Protein AF-A0A7C4DES0-F1 (afdb_monomer_lite)

Structure (mmCIF, N/CA/C/O backbone):
data_AF-A0A7C4DES0-F1
#
_entry.id   AF-A0A7C4DES0-F1
#
loop_
_atom_site.group_PDB
_atom_site.id
_atom_site.type_symbol
_atom_site.label_atom_id
_atom_site.label_alt_id
_atom_site.label_comp_id
_atom_site.label_asym_id
_atom_site.label_entity_id
_atom_site.label_seq_id
_atom_site.pdbx_PDB_ins_code
_atom_site.Cartn_x
_atom_site.Cartn_y
_atom_site.Cartn_z
_atom_site.occupancy
_atom_site.B_iso_or_equiv
_atom_site.auth_seq_id
_atom_site.auth_comp_id
_atom_site.auth_asym_id
_atom_site.auth_atom_id
_atom_site.pdbx_PDB_model_num
ATOM 1 N N . MET A 1 1 ? -4.189 3.610 -18.048 1.00 57.19 1 MET A N 1
ATOM 2 C CA . MET A 1 1 ? -5.405 3.486 -17.204 1.00 57.19 1 MET A CA 1
ATOM 3 C C . MET A 1 1 ? -5.656 2.069 -16.687 1.00 57.19 1 MET A C 1
ATOM 5 O O . MET A 1 1 ? -5.950 1.944 -15.507 1.00 57.19 1 MET A O 1
ATOM 9 N N . MET A 1 2 ? -5.500 1.004 -17.493 1.00 66.81 2 MET A N 1
ATOM 10 C CA . MET A 1 2 ? -5.704 -0.375 -17.003 1.00 66.81 2 MET A CA 1
ATOM 11 C C . MET A 1 2 ? -4.704 -0.816 -15.916 1.00 66.81 2 MET A C 1
ATOM 13 O O . MET A 1 2 ? -5.115 -1.421 -14.937 1.00 66.81 2 MET A O 1
ATOM 17 N N . MET A 1 3 ? -3.420 -0.446 -16.013 1.00 68.81 3 MET A N 1
ATOM 18 C CA . MET A 1 3 ? -2.399 -0.863 -15.030 1.00 68.81 3 MET A CA 1
ATOM 19 C C . MET A 1 3 ? -2.634 -0.318 -13.613 1.00 68.81 3 MET A C 1
ATOM 21 O O . MET A 1 3 ? -2.395 -1.023 -12.640 1.00 68.81 3 MET A O 1
ATOM 25 N N . ILE A 1 4 ? -3.165 0.903 -13.488 1.00 70.44 4 ILE A N 1
ATOM 26 C CA . ILE A 1 4 ? -3.508 1.491 -12.182 1.00 70.44 4 ILE A CA 1
ATOM 27 C C . ILE A 1 4 ? -4.683 0.731 -11.551 1.00 70.44 4 ILE A C 1
ATOM 29 O O . ILE A 1 4 ? -4.645 0.430 -10.363 1.00 70.44 4 ILE A O 1
ATOM 33 N N . LYS A 1 5 ? -5.688 0.341 -12.352 1.00 70.44 5 LYS A N 1
ATOM 34 C CA . LYS A 1 5 ? -6.806 -0.487 -11.874 1.00 70.44 5 LYS A CA 1
ATOM 35 C C . LYS A 1 5 ? -6.323 -1.840 -11.345 1.00 70.44 5 LYS A C 1
ATOM 37 O O . LYS A 1 5 ? -6.793 -2.274 -10.301 1.00 70.44 5 LYS A O 1
ATOM 42 N N . TYR A 1 6 ? -5.357 -2.473 -12.012 1.00 74.69 6 TYR A N 1
ATOM 43 C CA . TYR A 1 6 ? -4.784 -3.741 -11.547 1.00 74.69 6 TYR A CA 1
ATOM 44 C C . TYR A 1 6 ? -4.000 -3.603 -10.240 1.00 74.69 6 TYR A C 1
ATOM 46 O O . TYR A 1 6 ? -4.136 -4.453 -9.366 1.00 74.69 6 TYR A O 1
ATOM 54 N N . ALA A 1 7 ? -3.229 -2.529 -10.063 1.00 73.06 7 ALA A N 1
ATOM 55 C CA . ALA A 1 7 ? -2.519 -2.300 -8.806 1.00 73.06 7 ALA A CA 1
ATOM 56 C C . ALA A 1 7 ? -3.481 -2.096 -7.626 1.00 73.06 7 ALA A C 1
ATOM 58 O O . ALA A 1 7 ? -3.273 -2.665 -6.557 1.00 73.06 7 ALA A O 1
ATOM 59 N N . ILE A 1 8 ? -4.572 -1.354 -7.843 1.00 73.81 8 ILE A N 1
ATOM 60 C CA . ILE A 1 8 ? -5.617 -1.148 -6.832 1.00 73.81 8 ILE A CA 1
ATOM 61 C C . ILE A 1 8 ? -6.386 -2.451 -6.561 1.00 73.81 8 ILE A C 1
ATOM 63 O O . ILE A 1 8 ? -6.707 -2.728 -5.406 1.00 73.81 8 ILE A O 1
ATOM 67 N N . LEU A 1 9 ? -6.627 -3.286 -7.581 1.00 76.56 9 LEU A N 1
ATOM 68 C CA . LEU A 1 9 ? -7.243 -4.612 -7.421 1.00 76.56 9 LEU A CA 1
ATOM 69 C C . LEU A 1 9 ? -6.400 -5.500 -6.503 1.00 76.56 9 LEU A C 1
ATOM 71 O O . LEU A 1 9 ? -6.903 -6.039 -5.519 1.00 76.56 9 LEU A O 1
ATOM 75 N N . ILE A 1 10 ? -5.112 -5.628 -6.831 1.00 76.88 10 ILE A N 1
ATOM 76 C CA . ILE A 1 10 ? -4.170 -6.477 -6.101 1.00 76.88 10 ILE A CA 1
ATOM 77 C C . ILE A 1 10 ? -4.014 -5.959 -4.671 1.00 76.88 10 ILE A C 1
ATOM 79 O O . ILE A 1 10 ? -4.073 -6.755 -3.739 1.00 76.88 10 ILE A O 1
ATOM 83 N N . GLY A 1 11 ? -3.904 -4.639 -4.483 1.00 74.94 11 GLY A N 1
ATOM 84 C CA . GLY A 1 11 ? -3.843 -4.030 -3.155 1.00 74.94 11 GLY A CA 1
ATOM 85 C C . GLY A 1 11 ? -5.107 -4.257 -2.331 1.00 74.94 11 GLY A C 1
ATOM 86 O O . GLY A 1 11 ? -5.018 -4.673 -1.178 1.00 74.94 11 GLY A O 1
ATOM 87 N N . THR A 1 12 ? -6.289 -4.083 -2.930 1.00 76.88 12 THR A N 1
ATOM 88 C CA . THR A 1 12 ? -7.570 -4.352 -2.254 1.00 76.88 12 THR A CA 1
ATOM 89 C C . THR A 1 12 ? -7.645 -5.811 -1.812 1.00 76.88 12 THR A C 1
ATOM 91 O O . THR A 1 12 ? -7.965 -6.092 -0.658 1.00 76.88 12 THR A O 1
ATOM 94 N N . PHE A 1 13 ? -7.314 -6.741 -2.711 1.00 80.69 13 PHE A N 1
ATOM 95 C CA . PHE A 1 13 ? -7.348 -8.169 -2.421 1.00 80.69 13 PHE A CA 1
ATOM 96 C C . PHE A 1 13 ? -6.358 -8.536 -1.306 1.00 80.69 13 PHE A C 1
ATOM 98 O O . PHE A 1 13 ? -6.743 -9.147 -0.311 1.00 80.69 13 PHE A O 1
ATOM 105 N N . HIS A 1 14 ? -5.111 -8.081 -1.408 1.00 79.19 14 HIS A N 1
ATOM 106 C CA . HIS A 1 14 ? -4.052 -8.389 -0.449 1.00 79.19 14 HIS A CA 1
ATOM 107 C C . HIS A 1 14 ? -4.342 -7.841 0.959 1.00 79.19 14 HIS A C 1
ATOM 109 O O . HIS A 1 14 ? -4.200 -8.554 1.954 1.00 79.19 14 HIS A O 1
ATOM 115 N N . ILE A 1 15 ? -4.812 -6.594 1.055 1.00 78.69 15 ILE A N 1
ATOM 116 C CA . ILE A 1 15 ? -5.184 -5.968 2.331 1.00 78.69 15 ILE A CA 1
ATOM 117 C C . ILE A 1 15 ? -6.421 -6.656 2.920 1.00 78.69 15 ILE A C 1
ATOM 119 O O . ILE A 1 15 ? -6.452 -6.902 4.127 1.00 78.69 15 ILE A O 1
ATOM 123 N N . SER A 1 16 ? -7.407 -7.018 2.091 1.00 80.56 16 SER A N 1
ATOM 124 C CA . SER A 1 16 ? -8.603 -7.722 2.565 1.00 80.56 16 SER A CA 1
ATOM 125 C C . SER A 1 16 ? -8.266 -9.076 3.192 1.00 80.56 16 SER A C 1
ATOM 127 O O . SER A 1 16 ? -8.786 -9.386 4.259 1.00 80.56 16 SER A O 1
ATOM 129 N N . LEU A 1 17 ? -7.321 -9.830 2.616 1.00 81.25 17 LEU A N 1
ATOM 130 C CA . LEU A 1 17 ? -6.857 -11.094 3.193 1.00 81.25 17 LEU A CA 1
ATOM 131 C C . LEU A 1 17 ? -6.233 -10.902 4.581 1.00 81.25 17 LEU A C 1
ATOM 133 O O . LEU A 1 17 ? -6.556 -11.651 5.499 1.00 81.25 17 LEU A O 1
ATOM 137 N N . GLY A 1 18 ? -5.386 -9.883 4.760 1.00 78.62 18 GLY A N 1
ATOM 138 C CA . GLY A 1 18 ? -4.780 -9.592 6.065 1.00 78.62 18 GLY A CA 1
ATOM 139 C C . GLY A 1 18 ? -5.812 -9.218 7.138 1.00 78.62 18 GLY A C 1
ATOM 140 O O . GLY A 1 18 ? -5.706 -9.653 8.283 1.00 78.62 18 GLY A O 1
ATOM 141 N N . LEU A 1 19 ? -6.848 -8.460 6.766 1.00 78.56 19 LEU A N 1
ATOM 142 C CA . LEU A 1 19 ? -7.936 -8.090 7.681 1.00 78.56 19 LEU A CA 1
ATOM 143 C C . LEU A 1 19 ? -8.845 -9.270 8.025 1.00 78.56 19 LEU A C 1
ATOM 145 O O . LEU A 1 19 ? -9.297 -9.370 9.162 1.00 78.56 19 LEU A O 1
ATOM 149 N N . ILE A 1 20 ? -9.092 -10.172 7.072 1.00 81.81 20 ILE A N 1
ATOM 150 C CA . ILE A 1 20 ? -9.854 -11.402 7.318 1.00 81.81 20 ILE A CA 1
ATOM 151 C C . ILE A 1 20 ? -9.129 -12.264 8.354 1.00 81.81 20 ILE A C 1
ATOM 153 O O . ILE A 1 20 ? -9.765 -12.745 9.286 1.00 81.81 20 ILE A O 1
ATOM 157 N N . ILE A 1 21 ? -7.805 -12.415 8.242 1.00 79.25 21 ILE A N 1
ATOM 158 C CA . ILE A 1 21 ? -7.014 -13.174 9.222 1.00 79.25 21 ILE A CA 1
ATOM 159 C C . ILE A 1 21 ? -7.096 -12.520 10.609 1.00 79.25 21 ILE A C 1
ATOM 161 O O . ILE A 1 21 ? -7.318 -13.216 11.596 1.00 79.25 21 ILE A O 1
ATOM 165 N N . ASN A 1 22 ? -6.998 -11.189 10.695 1.00 77.19 22 ASN A N 1
ATOM 166 C CA . ASN A 1 22 ? -7.163 -10.471 11.964 1.00 77.19 22 ASN A CA 1
ATOM 167 C C . ASN A 1 22 ? -8.559 -10.686 12.574 1.00 77.19 22 ASN A C 1
ATOM 169 O O . ASN A 1 22 ? -8.690 -11.013 13.754 1.00 77.19 22 ASN A O 1
ATOM 173 N N . LEU A 1 23 ? -9.609 -10.582 11.754 1.00 78.38 23 LEU A N 1
ATOM 174 C CA . LEU A 1 23 ? -10.982 -10.836 12.182 1.00 78.38 23 LEU A CA 1
ATOM 175 C C . LEU A 1 23 ? -11.143 -12.262 12.731 1.00 78.38 23 LEU A C 1
ATOM 177 O O . LEU A 1 23 ? -11.734 -12.444 13.794 1.00 78.38 23 LEU A O 1
ATOM 181 N N . VAL A 1 24 ? -10.592 -13.262 12.035 1.00 80.69 24 VAL A N 1
ATOM 182 C CA . VAL A 1 24 ? -10.620 -14.666 12.473 1.00 80.69 24 VAL A CA 1
ATOM 183 C C . VAL A 1 24 ? -9.874 -14.844 13.797 1.00 80.69 24 VAL A C 1
ATOM 185 O O . VAL A 1 24 ? -10.413 -15.486 14.696 1.00 80.69 24 VAL A O 1
ATOM 188 N N . ASN A 1 25 ? -8.696 -14.234 13.963 1.00 77.50 25 ASN A N 1
ATOM 189 C CA . ASN A 1 25 ? -7.931 -14.303 15.213 1.00 77.50 25 ASN A CA 1
ATOM 190 C C . ASN A 1 25 ? -8.715 -13.713 16.399 1.00 77.50 25 ASN A C 1
ATOM 192 O O . ASN A 1 25 ? -8.828 -14.354 17.444 1.00 77.50 25 ASN A O 1
ATOM 196 N N . LYS A 1 26 ? -9.326 -12.531 16.234 1.00 74.62 26 LYS A N 1
ATOM 197 C CA . LYS A 1 26 ? -10.132 -11.895 17.293 1.00 74.62 26 LYS A CA 1
ATOM 198 C C . LYS A 1 26 ? -11.418 -12.666 17.615 1.00 74.62 26 LYS A C 1
ATOM 200 O O . LYS A 1 26 ? -11.812 -12.746 18.779 1.00 74.62 26 LYS A O 1
ATOM 205 N N . LEU A 1 27 ? -12.049 -13.283 16.614 1.00 77.50 27 LEU A N 1
ATOM 206 C CA . LEU A 1 27 ? -13.191 -14.184 16.820 1.00 77.50 27 LEU A CA 1
ATOM 207 C C . LEU A 1 27 ? -12.791 -15.448 17.592 1.00 77.50 27 LEU A C 1
ATOM 209 O O . LEU A 1 27 ? -13.530 -15.881 18.478 1.00 77.50 27 LEU A O 1
ATOM 213 N N . LEU A 1 28 ? -11.623 -16.020 17.290 1.00 75.75 28 LEU A N 1
ATOM 214 C CA . LEU A 1 28 ? -11.122 -17.223 17.957 1.00 75.75 28 LEU A CA 1
ATOM 215 C C . LEU A 1 28 ? -10.808 -16.962 19.440 1.00 75.75 28 LEU A C 1
ATOM 217 O O . LEU A 1 28 ? -11.145 -17.786 20.290 1.00 75.75 28 LEU A O 1
ATOM 221 N N . ASN A 1 29 ? -10.273 -15.780 19.756 1.00 76.25 29 ASN A N 1
ATOM 222 C CA . ASN A 1 29 ? -9.985 -15.338 21.126 1.00 76.25 29 ASN A CA 1
ATOM 223 C C . ASN A 1 29 ? -11.238 -14.894 21.918 1.00 76.25 29 ASN A C 1
ATOM 225 O O . ASN A 1 29 ? -11.130 -14.513 23.080 1.00 76.25 29 ASN A O 1
ATOM 229 N N . ARG A 1 30 ? -12.443 -15.000 21.329 1.00 71.44 30 ARG A N 1
ATOM 230 C CA . ARG A 1 30 ? -13.755 -14.652 21.924 1.00 71.44 30 ARG A CA 1
ATOM 231 C C . ARG A 1 30 ? -13.932 -13.176 22.325 1.00 71.44 30 ARG A C 1
ATOM 233 O O . ARG A 1 30 ? -14.852 -12.847 23.078 1.00 71.44 30 ARG A O 1
ATOM 240 N N . GLU A 1 31 ? -13.145 -12.267 21.759 1.00 70.62 31 GLU A N 1
ATOM 241 C CA . GLU A 1 31 ? -13.243 -10.818 21.987 1.00 70.62 31 GLU A CA 1
ATOM 242 C C . GLU A 1 31 ? -14.214 -10.157 20.993 1.00 70.62 31 GLU A C 1
ATOM 244 O O . GLU A 1 31 ? -13.842 -9.376 20.116 1.00 70.62 31 GLU A O 1
ATOM 249 N N . TYR A 1 32 ? -15.509 -10.458 21.126 1.00 63.19 32 TYR A N 1
ATOM 250 C CA . TYR A 1 32 ? -16.546 -9.986 20.190 1.00 63.19 32 TYR A CA 1
ATOM 251 C C . TYR A 1 32 ? -16.661 -8.460 20.089 1.00 63.19 32 TYR A C 1
ATOM 253 O O . TYR A 1 32 ? -17.066 -7.934 19.054 1.00 63.19 32 TYR A O 1
ATOM 261 N N . LYS A 1 33 ? -16.306 -7.747 21.162 1.00 60.12 33 LYS A N 1
ATOM 262 C CA . LYS A 1 3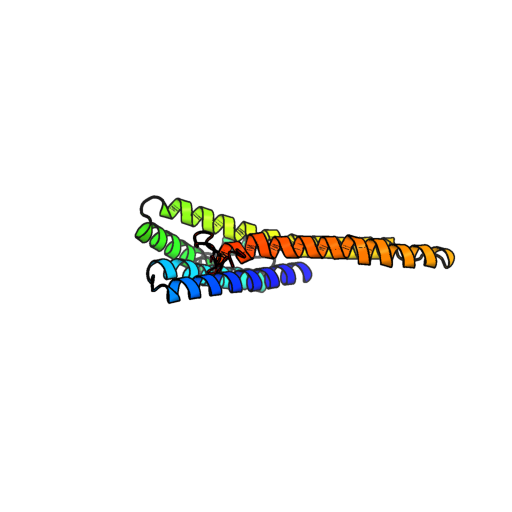3 ? -16.326 -6.283 21.204 1.00 60.12 33 LYS A CA 1
ATOM 263 C C . LYS A 1 33 ? -15.237 -5.670 20.321 1.00 60.12 33 LYS A C 1
ATOM 265 O O . LYS A 1 33 ? -15.508 -4.706 19.617 1.00 60.12 33 LYS A O 1
ATOM 270 N N . GLU A 1 34 ? -14.054 -6.274 20.283 1.00 65.62 34 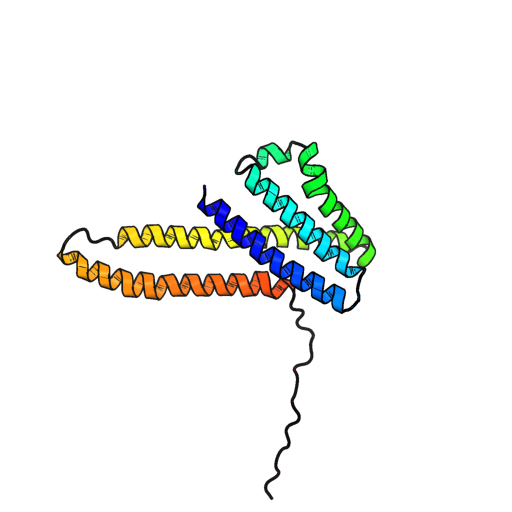GLU A N 1
ATOM 271 C CA . GLU A 1 34 ? -12.941 -5.806 19.453 1.00 65.62 34 GLU A CA 1
ATOM 272 C C . GLU A 1 34 ? -12.997 -6.330 18.015 1.00 65.62 34 GLU A C 1
ATOM 274 O O . GLU A 1 34 ? -12.437 -5.710 17.113 1.00 65.62 34 GLU A O 1
ATOM 279 N N . ALA A 1 35 ? -13.717 -7.430 17.768 1.00 63.38 35 ALA A N 1
ATOM 280 C CA . ALA A 1 35 ? -13.954 -7.965 16.425 1.00 63.38 35 ALA A CA 1
ATOM 281 C C . ALA A 1 35 ? -14.815 -7.038 15.539 1.00 63.38 35 ALA A C 1
ATOM 283 O O . ALA A 1 35 ? -14.809 -7.174 14.313 1.00 63.38 35 ALA A O 1
ATOM 284 N N . LEU A 1 36 ? -15.526 -6.070 16.131 1.00 66.94 36 LEU A N 1
ATOM 285 C CA . LEU A 1 36 ? -16.357 -5.119 15.388 1.00 66.94 36 LEU A CA 1
ATOM 286 C C . LEU A 1 36 ? -15.517 -4.160 14.522 1.00 66.94 36 LEU A C 1
ATOM 288 O O . LEU A 1 36 ? -15.911 -3.830 13.405 1.00 66.94 36 LEU A O 1
ATOM 292 N N . SER A 1 37 ? -14.343 -3.753 15.011 1.00 65.56 37 SER A N 1
ATOM 293 C CA . SER A 1 37 ? -13.445 -2.819 14.318 1.00 65.56 37 SER A CA 1
ATOM 294 C C . SER A 1 37 ? -12.900 -3.372 12.982 1.00 65.56 37 SER A C 1
ATOM 296 O O . SER A 1 37 ? -13.116 -2.734 11.946 1.00 65.56 37 SER A O 1
ATOM 298 N N . PRO A 1 38 ? -12.296 -4.582 12.915 1.00 65.94 38 PRO A N 1
ATOM 299 C CA . PRO A 1 38 ? -11.827 -5.150 11.648 1.00 65.94 38 PRO A CA 1
ATOM 300 C C . PRO A 1 38 ? -12.965 -5.469 10.665 1.00 65.94 38 PRO A C 1
ATOM 302 O O . PRO A 1 38 ? -12.760 -5.369 9.454 1.00 65.94 38 PRO A O 1
ATOM 305 N N . LEU A 1 39 ? -14.172 -5.790 11.147 1.00 73.00 39 LEU A N 1
ATOM 306 C CA . LEU A 1 39 ? -15.341 -6.022 10.290 1.00 73.00 39 LEU A CA 1
ATOM 307 C C . LEU A 1 39 ? -15.775 -4.744 9.553 1.00 73.00 39 LEU A C 1
ATOM 309 O O . LEU A 1 39 ? -15.998 -4.768 8.340 1.00 73.00 39 LEU A O 1
ATOM 313 N N . LEU A 1 40 ? -15.851 -3.618 10.269 1.00 71.62 40 LEU A N 1
ATOM 314 C CA . LEU A 1 40 ? -16.162 -2.312 9.679 1.00 71.62 40 LEU A CA 1
ATOM 315 C C . LEU A 1 40 ? -15.080 -1.863 8.693 1.00 71.62 40 LEU A C 1
ATOM 317 O O . LEU A 1 40 ? -15.386 -1.255 7.669 1.00 71.62 40 LEU A O 1
ATOM 321 N N . TRP A 1 41 ? -13.826 -2.230 8.953 1.00 71.12 41 TRP A N 1
ATOM 322 C CA . TRP A 1 41 ? -12.709 -1.947 8.058 1.00 71.12 41 TRP A CA 1
ATOM 323 C C . TRP A 1 41 ? -12.806 -2.717 6.737 1.00 71.12 41 TRP A C 1
ATOM 325 O O . TRP A 1 41 ? -12.580 -2.142 5.674 1.00 71.12 41 TRP A O 1
ATOM 335 N N . ILE A 1 42 ? -13.190 -3.998 6.780 1.00 75.38 42 ILE A N 1
ATOM 336 C CA . ILE A 1 42 ? -13.461 -4.796 5.572 1.00 75.38 42 ILE A CA 1
ATOM 337 C C . ILE A 1 42 ? -14.599 -4.161 4.768 1.00 75.38 42 ILE A C 1
ATOM 339 O O . ILE A 1 42 ? -14.477 -4.011 3.550 1.00 75.38 42 ILE A O 1
ATOM 343 N N . TRP A 1 43 ? -15.667 -3.721 5.444 1.00 76.31 43 TRP A N 1
ATOM 344 C CA . TRP A 1 43 ? -16.777 -3.023 4.794 1.00 76.31 43 TRP A CA 1
ATOM 345 C C . TRP A 1 43 ? -16.310 -1.720 4.128 1.00 76.31 43 TRP A C 1
ATOM 347 O O . TRP A 1 43 ? -16.571 -1.523 2.940 1.00 76.31 43 TRP A O 1
ATOM 357 N N . LEU A 1 44 ? -15.550 -0.875 4.833 1.00 76.00 44 LEU A N 1
ATOM 358 C CA . LEU A 1 44 ? -15.000 0.370 4.287 1.00 76.00 44 LEU A CA 1
ATOM 359 C C . LEU A 1 44 ? -14.092 0.116 3.074 1.00 76.00 44 LEU A C 1
ATOM 361 O O . LEU A 1 44 ? -14.170 0.841 2.082 1.00 76.00 44 LEU A O 1
ATOM 365 N N . TYR A 1 45 ? -13.270 -0.935 3.111 1.00 75.44 45 TYR A N 1
ATOM 366 C CA . TYR A 1 45 ? -12.343 -1.248 2.021 1.00 75.44 45 TYR A CA 1
ATOM 367 C C . TYR A 1 45 ? -13.029 -1.792 0.771 1.00 75.44 45 TYR A C 1
ATOM 369 O O . TYR A 1 45 ? -12.709 -1.371 -0.341 1.00 75.44 45 TYR A O 1
ATOM 377 N N . TRP A 1 46 ? -13.978 -2.715 0.928 1.00 76.88 46 TRP A N 1
ATOM 378 C CA . TRP A 1 46 ? -14.746 -3.248 -0.201 1.00 76.88 46 TRP A CA 1
ATOM 379 C C . TRP A 1 46 ? -15.620 -2.172 -0.838 1.00 76.88 46 TRP A C 1
ATOM 381 O O . TRP A 1 46 ? -15.669 -2.054 -2.063 1.00 76.88 46 TRP A O 1
ATOM 391 N N . SER A 1 47 ? -16.230 -1.340 -0.000 1.00 72.19 47 SER A N 1
ATOM 392 C CA . SER A 1 47 ? -16.989 -0.166 -0.407 1.00 72.19 47 SER A CA 1
ATOM 393 C C . SER A 1 47 ? -16.132 0.840 -1.193 1.00 72.19 47 SER A C 1
ATOM 395 O O . SER A 1 47 ? -16.458 1.193 -2.329 1.00 72.19 47 SER A O 1
ATOM 397 N N . GLY A 1 48 ? -14.986 1.248 -0.637 1.00 70.69 48 GLY A N 1
ATOM 398 C CA . GLY A 1 48 ? -14.071 2.189 -1.282 1.00 70.69 48 GLY A CA 1
ATOM 399 C C . GLY A 1 48 ? -13.501 1.654 -2.596 1.00 70.69 48 GLY A C 1
ATOM 400 O O . GLY A 1 48 ? -13.443 2.378 -3.591 1.00 70.69 48 GLY A O 1
ATOM 401 N N . SER A 1 49 ? -13.145 0.368 -2.641 1.00 69.06 49 SER A N 1
ATOM 402 C CA . SER A 1 49 ? -12.636 -0.270 -3.858 1.00 69.06 49 SER A CA 1
ATOM 403 C C . SER A 1 49 ? -13.693 -0.317 -4.968 1.00 69.06 49 SER A C 1
ATOM 405 O O . SER A 1 49 ? -13.414 0.077 -6.104 1.00 69.06 49 SER A O 1
ATOM 407 N N . TYR A 1 50 ? -14.936 -0.688 -4.642 1.00 72.69 50 TYR A N 1
ATOM 408 C CA . TYR A 1 50 ? -16.055 -0.704 -5.592 1.00 72.69 50 TYR A CA 1
ATOM 409 C C . TYR A 1 50 ? -16.295 0.666 -6.256 1.00 72.69 50 TYR A C 1
ATOM 411 O O . TYR A 1 50 ? -16.498 0.752 -7.475 1.00 72.69 50 TYR A O 1
ATOM 419 N N . LEU A 1 51 ? -16.193 1.754 -5.484 1.00 69.19 51 LEU A N 1
ATOM 420 C CA . LEU A 1 51 ? -16.331 3.122 -5.998 1.00 69.19 51 LEU A CA 1
ATOM 421 C C . LEU A 1 51 ? -15.213 3.487 -6.984 1.00 69.19 51 LEU A C 1
ATOM 423 O O . LEU A 1 51 ? -15.474 4.083 -8.034 1.00 69.19 51 LEU A O 1
ATOM 427 N N . VAL A 1 52 ? -13.974 3.093 -6.686 1.00 68.38 52 VAL A N 1
ATOM 428 C CA . VAL A 1 52 ? -12.816 3.359 -7.552 1.00 68.38 52 VAL A CA 1
ATOM 429 C C . VAL A 1 52 ? -12.900 2.569 -8.866 1.00 68.38 52 VAL A C 1
ATOM 431 O O . VAL A 1 52 ? -12.589 3.116 -9.930 1.00 68.38 52 VAL A O 1
ATOM 434 N N . PHE A 1 53 ? -13.373 1.317 -8.838 1.00 65.62 53 PHE A N 1
ATOM 435 C CA . PHE A 1 53 ? -13.541 0.502 -10.051 1.00 65.62 53 PHE A CA 1
ATOM 436 C C . PHE A 1 53 ? -14.615 1.038 -10.996 1.00 65.62 53 PHE A C 1
ATOM 438 O O . PHE A 1 53 ? -14.399 1.051 -12.215 1.00 65.62 53 PHE A O 1
ATOM 445 N N . THR A 1 54 ? -15.728 1.508 -10.433 1.00 66.12 54 THR A N 1
ATOM 446 C CA . THR A 1 54 ? -16.890 1.981 -11.194 1.00 66.12 54 THR A CA 1
ATOM 447 C C . THR A 1 54 ? -16.653 3.373 -11.787 1.00 66.12 54 THR A C 1
ATOM 449 O O . THR A 1 54 ? -16.986 3.607 -12.947 1.00 66.12 54 THR A O 1
ATOM 452 N N . TYR A 1 55 ? -16.009 4.285 -11.044 1.00 63.66 55 TYR A N 1
ATOM 453 C CA . TYR A 1 55 ? -15.939 5.707 -11.421 1.00 63.66 55 TYR A CA 1
ATOM 454 C C . TYR A 1 55 ? -14.545 6.226 -11.828 1.00 63.66 55 TYR A C 1
ATOM 456 O O . TYR A 1 55 ? -14.439 7.326 -12.379 1.00 63.66 55 TYR A O 1
ATOM 464 N N . GLY A 1 56 ? -13.461 5.461 -11.650 1.00 65.94 56 GLY A N 1
ATOM 465 C CA . GLY A 1 56 ? -12.141 5.787 -12.216 1.00 65.94 56 GLY A CA 1
ATOM 466 C C . GLY A 1 56 ? -11.550 7.119 -11.725 1.00 65.94 56 GLY A C 1
ATOM 467 O O . GLY A 1 56 ? -11.240 7.245 -10.555 1.00 65.94 56 GLY A O 1
ATOM 468 N N . TRP A 1 57 ? -11.349 8.109 -12.608 1.00 55.00 57 TRP A N 1
ATOM 469 C CA . TRP A 1 57 ? -10.865 9.464 -12.246 1.00 55.00 57 TRP A CA 1
ATOM 470 C C . TRP A 1 57 ? -12.013 10.418 -11.843 1.00 55.00 57 TRP A C 1
ATOM 472 O O . TRP A 1 57 ? -11.786 11.530 -11.371 1.00 55.00 57 TRP A O 1
ATOM 482 N N . GLY A 1 58 ? -13.267 9.980 -12.006 1.00 60.47 58 GLY A N 1
ATOM 483 C CA . GLY A 1 58 ? -14.475 10.721 -11.632 1.00 60.47 58 GLY A CA 1
ATOM 484 C C . GLY A 1 58 ? -14.780 10.722 -10.132 1.00 60.47 58 GLY A C 1
ATOM 485 O O . GLY A 1 58 ? -15.721 11.394 -9.716 1.00 60.47 58 GLY A O 1
ATOM 486 N N . VAL A 1 59 ? -13.984 10.027 -9.308 1.00 59.16 59 VAL A N 1
ATOM 487 C CA . VAL A 1 59 ? -14.178 9.953 -7.845 1.00 59.16 59 VAL A CA 1
ATOM 488 C C . VAL A 1 59 ? -14.158 11.337 -7.194 1.00 59.16 59 VAL A C 1
ATOM 490 O O . VAL A 1 59 ? -14.939 11.591 -6.286 1.00 59.16 59 VAL A O 1
ATOM 493 N N . PHE A 1 60 ? -13.351 12.270 -7.714 1.00 57.47 60 PHE A N 1
ATOM 494 C CA . PHE A 1 60 ? -13.313 13.652 -7.223 1.00 57.47 60 PHE A CA 1
ATOM 495 C C . PHE A 1 60 ? -14.623 14.415 -7.457 1.00 57.47 60 PHE A C 1
ATOM 497 O O . PHE A 1 60 ? -15.027 15.200 -6.606 1.00 57.47 60 PHE A O 1
ATOM 504 N N . LYS A 1 61 ? -15.326 14.163 -8.571 1.00 58.97 61 LYS A N 1
ATOM 505 C CA . LYS A 1 61 ? -16.675 14.717 -8.788 1.00 58.97 61 LYS A CA 1
ATOM 506 C C . LYS A 1 61 ? -17.719 14.023 -7.912 1.00 58.97 61 LYS A C 1
ATOM 508 O O . LYS A 1 61 ? -18.715 14.636 -7.554 1.00 58.97 61 LYS A O 1
ATOM 513 N N . MET A 1 62 ? -17.486 12.762 -7.553 1.00 54.53 62 MET A N 1
ATOM 514 C CA . MET A 1 62 ? -18.382 11.979 -6.705 1.00 54.53 62 MET A CA 1
ATOM 515 C C . MET A 1 62 ? -18.238 12.284 -5.211 1.00 54.53 62 MET A C 1
ATOM 517 O O . MET A 1 62 ? -19.211 12.107 -4.488 1.00 54.53 62 MET A O 1
ATOM 521 N N . ILE A 1 63 ? -17.101 12.835 -4.762 1.00 58.09 63 ILE A N 1
ATOM 522 C CA . ILE A 1 63 ? -16.966 13.376 -3.397 1.00 58.09 63 ILE A CA 1
ATOM 523 C C . ILE A 1 63 ? -18.064 14.409 -3.082 1.00 58.09 63 ILE A C 1
ATOM 525 O O . ILE A 1 63 ? -18.472 14.560 -1.934 1.00 58.09 63 ILE A O 1
ATOM 529 N N . LEU A 1 64 ? -18.582 15.082 -4.113 1.00 57.62 64 LEU A N 1
ATOM 530 C CA . LEU A 1 64 ? -19.644 16.078 -3.999 1.00 57.62 64 LEU A CA 1
ATOM 531 C C . LEU A 1 64 ? -21.070 15.490 -4.087 1.00 57.62 64 LEU A C 1
ATOM 533 O O . LEU A 1 64 ? -22.026 16.214 -3.823 1.00 57.62 64 LEU A O 1
ATOM 537 N N . ASN A 1 65 ? -21.240 14.200 -4.416 1.00 65.19 65 ASN A N 1
ATOM 538 C CA . ASN A 1 65 ? -22.543 13.518 -4.434 1.00 65.19 65 ASN A CA 1
ATOM 539 C C . ASN A 1 65 ? -22.784 12.780 -3.107 1.00 65.19 65 ASN A C 1
ATOM 541 O O . ASN A 1 65 ? -22.343 11.645 -2.913 1.00 65.19 65 ASN A O 1
ATOM 545 N N . LEU A 1 66 ? -23.520 13.432 -2.202 1.00 61.41 66 LEU A N 1
ATOM 546 C CA . LEU A 1 66 ? -23.766 12.958 -0.834 1.00 61.41 66 LEU A CA 1
ATOM 547 C C . LEU A 1 66 ? -24.482 11.597 -0.767 1.00 61.41 66 LEU A C 1
ATOM 549 O O . LEU A 1 66 ? -24.205 10.800 0.121 1.00 61.41 66 LEU A O 1
ATOM 553 N N . GLU A 1 67 ? -25.348 11.289 -1.727 1.00 66.12 67 GLU A N 1
ATOM 554 C CA . GLU A 1 67 ? -26.200 10.093 -1.695 1.00 66.12 67 GLU A CA 1
ATOM 555 C C . GLU A 1 67 ? -25.415 8.777 -1.847 1.00 66.12 67 GLU A C 1
ATOM 557 O O . GLU A 1 67 ? -25.738 7.772 -1.219 1.00 66.12 67 GLU A O 1
ATOM 562 N N . ILE A 1 68 ? -24.327 8.798 -2.624 1.00 62.88 68 ILE A N 1
ATOM 563 C CA . ILE A 1 68 ? -23.452 7.635 -2.831 1.00 62.88 68 ILE A CA 1
ATOM 564 C C . ILE A 1 68 ? -22.369 7.588 -1.748 1.00 62.88 68 ILE A C 1
ATOM 566 O O . ILE A 1 68 ? -21.968 6.514 -1.310 1.00 62.88 68 ILE A O 1
ATOM 570 N N . ILE A 1 69 ? -21.894 8.741 -1.276 1.00 66.31 69 ILE A N 1
ATOM 571 C CA . ILE A 1 69 ? -20.773 8.795 -0.333 1.00 66.31 69 ILE A CA 1
ATOM 572 C C . ILE A 1 69 ? -21.179 8.431 1.099 1.00 66.31 69 ILE A C 1
ATOM 574 O O . ILE A 1 69 ? -20.371 7.876 1.848 1.00 66.31 69 ILE A O 1
ATOM 578 N N . ILE A 1 70 ? -22.423 8.732 1.485 1.00 64.50 70 ILE A N 1
ATOM 579 C CA . ILE A 1 70 ? -22.901 8.539 2.854 1.00 64.50 70 ILE A CA 1
ATOM 580 C C . ILE A 1 70 ? -22.920 7.056 3.245 1.00 64.50 70 ILE A C 1
ATOM 582 O O . ILE A 1 70 ? -22.232 6.709 4.205 1.00 64.50 70 ILE A O 1
ATOM 586 N N . PRO A 1 71 ? -23.615 6.155 2.529 1.00 67.00 71 PRO A N 1
ATOM 587 C CA . PRO A 1 71 ? -23.682 4.753 2.938 1.00 67.00 71 PRO A CA 1
ATOM 588 C C . PRO A 1 71 ? -22.366 4.001 2.710 1.00 67.00 71 PRO A C 1
ATOM 590 O O . PRO A 1 71 ? -22.067 3.058 3.438 1.00 67.00 71 PRO A O 1
ATOM 593 N N . PHE A 1 72 ? -21.565 4.421 1.728 1.00 64.81 72 PHE A N 1
ATOM 594 C CA . PHE A 1 72 ? -20.342 3.713 1.358 1.00 64.81 72 PHE A CA 1
ATOM 595 C C . PHE A 1 72 ? -19.116 4.162 2.174 1.00 64.81 72 PHE A C 1
ATOM 597 O O . PHE A 1 72 ? -18.281 3.326 2.516 1.00 64.81 72 PHE A O 1
ATOM 604 N N . VAL A 1 73 ? -18.983 5.444 2.523 1.00 68.50 73 VAL A N 1
ATOM 605 C CA . VAL A 1 73 ? -17.772 5.964 3.189 1.00 68.50 73 VAL A CA 1
ATOM 606 C C . VAL A 1 73 ? -18.077 6.524 4.574 1.00 68.50 73 VAL A C 1
ATOM 608 O O . VAL A 1 73 ? -17.449 6.107 5.543 1.00 68.50 73 VAL A O 1
ATOM 611 N N . PHE A 1 74 ? -19.050 7.428 4.708 1.00 70.62 74 PHE A N 1
ATOM 612 C CA . PHE A 1 74 ? -19.318 8.079 6.000 1.00 70.62 74 PHE A CA 1
ATOM 613 C C . PHE A 1 74 ? -19.978 7.154 7.027 1.00 70.62 74 PHE A C 1
ATOM 615 O O . PHE A 1 74 ? -19.692 7.280 8.213 1.00 70.62 74 PHE A O 1
ATOM 622 N N . LEU A 1 75 ? -20.829 6.220 6.599 1.00 72.69 75 LEU A N 1
ATOM 623 C CA . LEU A 1 75 ? -21.500 5.269 7.485 1.00 72.69 75 LEU A CA 1
ATOM 624 C C . LEU A 1 75 ? -20.510 4.305 8.166 1.00 72.69 75 LEU A C 1
ATOM 626 O O . LEU A 1 75 ? -20.518 4.250 9.396 1.00 72.69 75 LEU A O 1
ATOM 630 N N . PRO A 1 76 ? -19.625 3.590 7.441 1.00 71.38 76 PRO A N 1
ATOM 631 C CA . PRO A 1 76 ? -18.634 2.741 8.095 1.00 71.38 76 PRO A CA 1
ATOM 632 C C . PRO A 1 76 ? -17.632 3.556 8.921 1.00 71.38 76 PRO A C 1
ATOM 634 O O . PRO A 1 76 ? -17.285 3.144 10.022 1.00 71.38 76 PRO A O 1
ATOM 637 N N . LEU A 1 77 ? -17.231 4.747 8.466 1.00 70.81 77 LEU A N 1
ATOM 638 C CA . LEU A 1 77 ? -16.285 5.599 9.198 1.00 70.81 77 LEU A CA 1
ATOM 639 C C . LEU A 1 77 ? -16.900 6.176 10.489 1.00 70.81 77 LEU A C 1
ATOM 641 O O . LEU A 1 77 ? -16.247 6.221 11.530 1.00 70.81 77 LEU A O 1
ATOM 645 N N . GLY A 1 78 ? -18.186 6.535 10.456 1.00 71.12 78 GLY A N 1
ATOM 646 C CA . GLY A 1 78 ? -18.957 6.935 11.633 1.00 71.12 78 GLY A CA 1
ATOM 647 C C . GLY A 1 78 ? -19.184 5.777 12.604 1.00 71.12 78 GLY A C 1
ATOM 648 O O . GLY A 1 78 ? -18.994 5.942 13.807 1.00 71.12 78 GLY A O 1
ATOM 649 N N . ALA A 1 79 ? -19.509 4.585 12.094 1.00 70.81 79 ALA A N 1
ATOM 650 C CA . ALA A 1 79 ? -19.629 3.379 12.911 1.00 70.81 79 ALA A CA 1
ATOM 651 C C . ALA A 1 79 ? -18.302 3.023 13.603 1.00 70.81 79 ALA A C 1
ATOM 653 O O . ALA A 1 79 ? -18.320 2.630 14.766 1.00 70.81 79 ALA A O 1
ATOM 654 N N . MET A 1 80 ? -17.163 3.230 12.930 1.00 68.44 80 MET A N 1
ATOM 655 C CA . MET A 1 80 ? -15.827 3.034 13.505 1.00 68.44 80 MET A CA 1
ATOM 656 C C . MET A 1 80 ? -15.492 4.059 14.587 1.00 68.44 80 MET A C 1
ATOM 658 O O . MET A 1 80 ? -14.956 3.703 15.634 1.00 68.44 80 MET A O 1
ATOM 662 N N . ALA A 1 81 ? -15.821 5.333 14.362 1.00 66.06 81 ALA A N 1
ATOM 663 C CA . ALA A 1 81 ? -15.643 6.361 15.382 1.00 66.06 81 ALA A CA 1
ATOM 664 C C . ALA A 1 81 ? -16.466 6.025 16.636 1.00 66.06 81 ALA A C 1
ATOM 666 O O . ALA A 1 81 ? -15.938 6.064 17.742 1.00 66.06 81 ALA A O 1
ATOM 667 N N . VAL A 1 82 ? -17.723 5.603 16.470 1.00 67.19 82 VAL A N 1
ATOM 668 C CA . VAL A 1 82 ? -18.577 5.190 17.593 1.00 67.19 82 VAL A CA 1
ATOM 669 C C . VAL A 1 82 ? -18.038 3.927 18.268 1.00 67.19 82 VAL A C 1
ATOM 671 O O . VAL A 1 82 ? -17.963 3.896 19.494 1.00 67.19 82 VAL A O 1
ATOM 674 N N . SER A 1 83 ? -17.610 2.908 17.515 1.00 60.91 83 SER A N 1
ATOM 675 C CA . SER A 1 83 ? -17.077 1.676 18.108 1.00 60.91 83 SER A CA 1
ATOM 676 C C . SER A 1 83 ? -15.791 1.928 18.891 1.00 60.91 83 SER A C 1
ATOM 678 O O . SER A 1 83 ? -15.657 1.436 20.005 1.00 60.91 83 SER A O 1
ATOM 680 N N . ASN A 1 84 ? -14.869 2.734 18.361 1.00 62.97 84 ASN A N 1
ATOM 681 C CA . ASN A 1 84 ? -13.603 3.023 19.035 1.00 62.97 84 ASN A CA 1
ATOM 682 C C . ASN A 1 84 ? -13.791 3.951 20.245 1.00 62.97 84 ASN A C 1
ATOM 684 O O . ASN A 1 84 ? -13.123 3.752 21.255 1.00 62.97 84 ASN A O 1
ATOM 688 N N . ILE A 1 85 ? -14.740 4.895 20.208 1.00 63.78 85 ILE A N 1
ATOM 689 C CA . ILE A 1 85 ? -15.110 5.700 21.388 1.00 63.78 85 ILE A CA 1
ATOM 690 C C . ILE A 1 85 ? -15.712 4.815 22.492 1.00 63.78 85 ILE A C 1
ATOM 692 O O . ILE A 1 85 ? -15.419 5.007 23.670 1.00 63.78 85 ILE A O 1
ATOM 696 N N . VAL A 1 86 ? -16.539 3.830 22.127 1.00 65.56 86 VAL A N 1
ATOM 697 C CA . VAL A 1 86 ? -17.176 2.910 23.087 1.00 65.56 86 VAL A CA 1
ATOM 698 C C . VAL A 1 86 ? -16.176 1.918 23.698 1.00 65.56 86 VAL A C 1
ATOM 700 O O . VAL A 1 86 ? -16.382 1.480 24.829 1.00 65.56 86 VAL A O 1
ATOM 703 N N . LEU A 1 87 ? -15.106 1.563 22.980 1.00 61.59 87 LEU A N 1
ATOM 704 C CA . LEU A 1 87 ? -14.100 0.593 23.434 1.00 61.59 87 LEU A CA 1
ATOM 705 C C . LEU A 1 87 ? -12.917 1.238 24.168 1.00 61.59 87 LEU A C 1
ATOM 707 O O . LEU A 1 87 ? -12.537 0.750 25.227 1.00 61.59 87 LEU A O 1
ATOM 711 N N . HIS A 1 88 ? -12.371 2.337 23.640 1.00 60.94 88 HIS A N 1
ATOM 712 C CA . HIS A 1 88 ? -11.126 2.959 24.117 1.00 60.94 88 HIS A CA 1
ATOM 713 C C . HIS A 1 88 ? -11.322 4.375 24.698 1.00 60.94 88 HIS A C 1
ATOM 715 O O . HIS A 1 88 ? -10.359 5.046 25.064 1.00 60.94 88 HIS A O 1
ATOM 721 N N . GLY A 1 89 ? -12.563 4.859 24.823 1.00 66.06 89 GLY A N 1
ATOM 722 C CA . GLY A 1 89 ? -12.850 6.170 25.410 1.00 66.06 89 GLY A CA 1
ATOM 723 C C . GLY A 1 89 ? -12.385 7.339 24.531 1.00 66.06 89 GLY A C 1
ATOM 724 O O . GLY A 1 89 ? -12.571 7.334 23.315 1.00 66.06 89 GLY A O 1
ATOM 725 N N . THR A 1 90 ? -11.807 8.382 25.136 1.00 61.34 90 THR A N 1
ATOM 726 C CA . THR A 1 90 ? -11.451 9.644 24.451 1.00 61.34 90 THR A CA 1
ATOM 727 C C . THR A 1 90 ? -10.342 9.505 23.403 1.00 61.34 90 THR A C 1
ATOM 729 O O . THR A 1 90 ? -10.224 10.367 22.534 1.00 61.34 90 THR A O 1
ATOM 732 N N . GLU A 1 91 ? -9.563 8.423 23.437 1.00 65.56 91 GLU A N 1
ATOM 733 C CA . GLU A 1 91 ? -8.491 8.145 22.466 1.00 65.56 91 GLU A 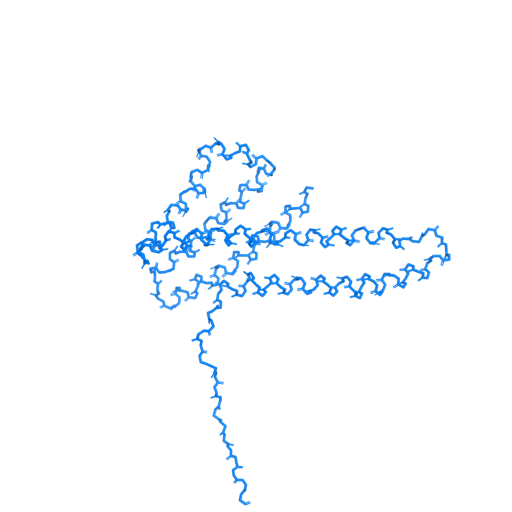CA 1
ATOM 734 C C . GLU A 1 91 ? -9.014 7.493 21.173 1.00 65.56 91 GLU A C 1
ATOM 736 O O . GLU A 1 91 ? -8.352 7.538 20.135 1.00 65.56 91 GLU A O 1
ATOM 741 N N . GLY A 1 92 ? -10.255 6.990 21.182 1.00 65.75 92 GLY A N 1
ATOM 742 C CA . GLY A 1 92 ? -10.843 6.276 20.047 1.00 65.75 92 GLY A CA 1
ATOM 743 C C . GLY A 1 92 ? -11.004 7.113 18.771 1.00 65.75 92 GLY A C 1
ATOM 744 O O . GLY A 1 92 ? -11.026 6.560 17.670 1.00 65.75 92 GLY A O 1
ATOM 745 N N . VAL A 1 93 ? -11.079 8.445 18.881 1.00 69.31 93 VAL A N 1
ATOM 746 C CA . VAL A 1 93 ? -11.118 9.343 17.709 1.00 69.31 93 VAL A CA 1
ATOM 747 C C . VAL A 1 93 ? -9.744 9.441 17.046 1.00 69.31 93 VAL A C 1
ATOM 749 O O . VAL A 1 93 ? -9.657 9.384 15.818 1.00 69.31 93 VAL A O 1
ATOM 752 N N . ALA A 1 94 ? -8.680 9.563 17.844 1.00 73.06 94 ALA A N 1
ATOM 753 C CA . ALA A 1 94 ? -7.313 9.633 17.336 1.00 73.06 94 ALA A CA 1
ATOM 754 C C . ALA A 1 94 ? -6.924 8.313 16.662 1.00 73.06 94 ALA A C 1
ATOM 756 O O . ALA A 1 94 ? -6.425 8.320 15.537 1.00 73.06 94 ALA A O 1
ATOM 757 N N . GLU A 1 95 ? -7.267 7.187 17.287 1.00 73.62 95 GLU A N 1
ATOM 758 C CA . GLU A 1 95 ? -6.999 5.865 16.729 1.00 73.62 95 GLU A CA 1
ATOM 759 C C . GLU A 1 95 ? -7.794 5.601 15.439 1.00 73.62 95 GLU A C 1
ATOM 761 O O . GLU A 1 95 ? -7.244 5.089 14.466 1.00 73.62 95 GLU A O 1
ATOM 766 N N . SER A 1 96 ? -9.062 6.026 15.362 1.00 69.50 96 SER A N 1
ATOM 767 C CA . SER A 1 96 ? -9.853 5.917 14.124 1.00 69.50 96 SER A CA 1
ATOM 768 C C . SER A 1 96 ? -9.237 6.730 12.971 1.00 69.50 96 SER A C 1
ATOM 770 O O . SER A 1 96 ? -9.221 6.288 11.819 1.00 69.50 96 SER A O 1
ATOM 772 N N . MET A 1 97 ? -8.663 7.902 13.271 1.00 74.44 97 MET A N 1
ATOM 773 C CA . MET A 1 97 ? -7.957 8.723 12.282 1.00 74.44 97 MET A CA 1
ATOM 774 C C . MET A 1 97 ? -6.626 8.111 11.849 1.00 74.44 97 MET A C 1
ATOM 776 O O . MET A 1 97 ? -6.338 8.084 10.652 1.00 74.44 97 MET A O 1
ATOM 780 N N . GLU A 1 98 ? -5.839 7.578 12.780 1.00 78.69 98 GLU A N 1
ATOM 781 C CA . GLU A 1 98 ? -4.594 6.878 12.460 1.00 78.69 98 GLU A CA 1
ATOM 782 C C . GLU A 1 98 ? -4.865 5.641 11.596 1.00 78.69 98 GLU A C 1
ATOM 784 O O . GLU A 1 98 ? -4.226 5.452 10.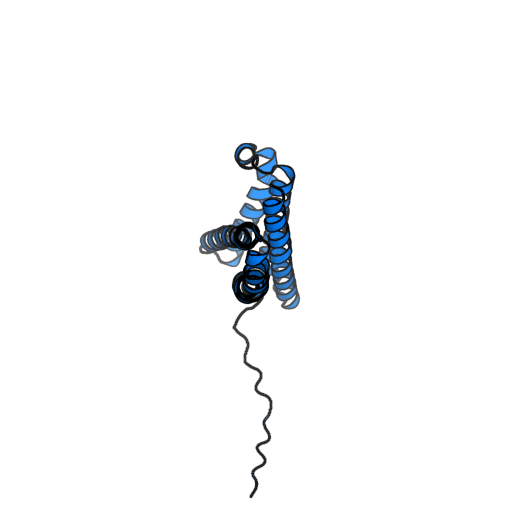558 1.00 78.69 98 GLU A O 1
ATOM 789 N N . GLN A 1 99 ? -5.885 4.855 11.950 1.00 72.94 99 GLN A N 1
ATOM 790 C CA . GLN A 1 99 ? -6.335 3.708 11.165 1.00 72.94 99 GLN A CA 1
ATOM 791 C C . GLN A 1 99 ? -6.794 4.130 9.763 1.00 72.94 99 GLN A C 1
ATOM 793 O O . GLN A 1 99 ? -6.439 3.469 8.783 1.00 72.94 99 GLN A O 1
ATOM 798 N N . PHE A 1 100 ? -7.530 5.238 9.631 1.00 77.88 100 PHE A N 1
ATOM 799 C CA . PHE A 1 100 ? -7.954 5.765 8.332 1.00 77.88 100 PHE A CA 1
ATOM 800 C C . PHE A 1 100 ? -6.775 6.249 7.473 1.00 77.88 100 PHE A C 1
ATOM 802 O O . PHE A 1 100 ? -6.689 5.897 6.293 1.00 77.88 100 PHE A O 1
ATOM 809 N N . LEU A 1 101 ? -5.833 7.006 8.039 1.00 80.25 101 LEU A N 1
ATOM 810 C CA . LEU A 1 101 ? -4.632 7.450 7.320 1.00 80.25 101 LEU A CA 1
ATOM 811 C C . LEU A 1 101 ? -3.747 6.272 6.909 1.00 80.25 101 LEU A C 1
ATOM 813 O O . LEU A 1 101 ? -3.277 6.211 5.770 1.00 80.25 101 LEU A O 1
ATOM 817 N N . SER A 1 102 ? -3.568 5.313 7.814 1.00 78.69 102 SER A N 1
ATOM 818 C CA . SER A 1 102 ? -2.865 4.061 7.553 1.00 78.69 102 SER A CA 1
ATOM 819 C C . SER A 1 102 ? -3.510 3.313 6.379 1.00 78.69 102 SER A C 1
ATOM 821 O O . SER A 1 102 ? -2.823 2.875 5.454 1.00 78.69 102 SER A O 1
ATOM 823 N N . SER A 1 103 ? -4.845 3.293 6.322 1.00 76.12 103 SER A N 1
ATOM 824 C CA . SER A 1 103 ? -5.625 2.704 5.229 1.00 76.12 103 SER A CA 1
ATOM 825 C C . SER A 1 103 ? -5.262 3.260 3.850 1.00 76.12 103 SER A C 1
ATOM 827 O O . SER A 1 103 ? -5.035 2.494 2.906 1.00 76.12 103 SER A O 1
ATOM 829 N N . ILE A 1 104 ? -5.152 4.584 3.750 1.00 80.06 104 ILE A N 1
ATOM 830 C CA . ILE A 1 104 ? -4.817 5.282 2.511 1.00 80.06 104 ILE A CA 1
ATOM 831 C C . ILE A 1 104 ? -3.353 5.021 2.171 1.00 80.06 104 ILE A C 1
ATOM 833 O O . ILE A 1 104 ? -3.040 4.674 1.032 1.00 80.06 104 ILE A O 1
ATOM 837 N N . SER A 1 105 ? -2.466 5.128 3.162 1.00 83.31 105 SER A N 1
ATOM 838 C CA . SER A 1 105 ? -1.025 4.920 2.998 1.00 83.31 105 SER A CA 1
ATOM 839 C C . SER A 1 105 ? -0.706 3.529 2.441 1.00 83.31 105 SER A C 1
ATOM 841 O O . SER A 1 105 ? 0.049 3.399 1.472 1.00 83.31 105 SER A O 1
ATOM 843 N N . HIS A 1 106 ? -1.359 2.491 2.971 1.00 79.19 106 HIS A N 1
ATOM 844 C CA . HIS A 1 106 ? -1.216 1.126 2.472 1.00 79.19 106 HIS A CA 1
ATOM 845 C C . HIS A 1 106 ? -1.693 0.991 1.024 1.00 79.19 106 HIS A C 1
ATOM 847 O O . HIS A 1 106 ? -0.959 0.457 0.202 1.00 79.19 106 HIS A O 1
ATOM 853 N N . THR A 1 107 ? -2.855 1.548 0.662 1.00 80.12 107 THR A N 1
ATOM 854 C CA . THR A 1 107 ? -3.328 1.520 -0.738 1.00 80.12 107 THR A CA 1
ATOM 855 C C . THR A 1 107 ? -2.373 2.257 -1.682 1.00 80.12 107 THR A C 1
ATOM 857 O O . THR A 1 107 ? -2.053 1.755 -2.760 1.00 80.12 107 THR A O 1
ATOM 860 N N . VAL A 1 108 ? -1.877 3.432 -1.283 1.00 81.81 108 VAL A N 1
ATOM 861 C CA . VAL A 1 108 ? -0.955 4.246 -2.094 1.00 81.81 108 VAL A CA 1
ATOM 862 C C . VAL A 1 108 ? 0.372 3.518 -2.330 1.00 81.81 108 VAL A C 1
ATOM 864 O O . VAL A 1 108 ? 0.942 3.619 -3.417 1.00 81.81 108 VAL A O 1
ATOM 867 N N . SER A 1 109 ? 0.846 2.722 -1.371 1.00 81.38 109 SER A N 1
ATOM 868 C CA . SER A 1 109 ? 2.091 1.955 -1.506 1.00 81.38 109 SER A CA 1
ATOM 869 C C . SER A 1 109 ? 2.068 0.947 -2.670 1.00 81.38 109 SER A C 1
ATOM 871 O O . SER A 1 109 ? 3.118 0.698 -3.273 1.00 81.38 109 SER A O 1
ATOM 873 N N . TYR A 1 110 ? 0.895 0.448 -3.089 1.00 82.81 110 TYR A N 1
ATOM 874 C CA . TYR A 1 110 ? 0.768 -0.446 -4.256 1.00 82.81 110 TYR A CA 1
ATOM 875 C C . TYR A 1 110 ? 1.061 0.241 -5.597 1.00 82.81 110 TYR A C 1
ATOM 877 O O . TYR A 1 110 ? 1.363 -0.447 -6.578 1.00 82.81 110 TYR A O 1
ATOM 885 N N . LEU A 1 111 ? 1.087 1.582 -5.658 1.00 82.56 111 LEU A N 1
ATOM 886 C CA . LEU A 1 111 ? 1.574 2.313 -6.839 1.00 82.56 111 LEU A CA 1
ATOM 887 C C . LEU A 1 111 ? 3.015 1.933 -7.201 1.00 82.56 111 LEU A C 1
ATOM 889 O O . LEU A 1 111 ? 3.409 2.039 -8.364 1.00 82.56 111 LEU A O 1
ATOM 893 N N . ARG A 1 112 ? 3.784 1.416 -6.236 1.00 84.88 112 ARG A N 1
ATOM 894 C CA . ARG A 1 112 ? 5.127 0.880 -6.460 1.00 84.88 112 ARG A CA 1
ATOM 895 C C . ARG A 1 112 ? 5.160 -0.215 -7.530 1.00 84.88 112 ARG A C 1
ATOM 897 O O . ARG A 1 112 ? 6.092 -0.241 -8.326 1.00 84.88 112 ARG A O 1
ATOM 904 N N . ILE A 1 113 ? 4.146 -1.080 -7.596 1.00 84.06 113 ILE A N 1
ATOM 905 C CA . ILE A 1 113 ? 4.064 -2.149 -8.608 1.00 84.06 113 ILE A CA 1
ATOM 906 C C . ILE A 1 113 ? 3.928 -1.544 -10.012 1.00 84.06 113 ILE A C 1
ATOM 908 O O . ILE A 1 113 ? 4.561 -2.005 -10.960 1.00 84.06 113 ILE A O 1
ATOM 912 N N . VAL A 1 114 ? 3.142 -0.470 -10.142 1.00 86.12 114 VAL A N 1
ATOM 913 C CA . VAL A 1 114 ? 2.987 0.257 -11.411 1.00 86.12 114 VAL A CA 1
ATOM 914 C C . VAL A 1 114 ? 4.300 0.924 -11.811 1.00 86.12 114 VAL A C 1
ATOM 916 O O . VAL A 1 114 ? 4.692 0.833 -12.971 1.00 86.12 114 VAL A O 1
ATOM 919 N N . ALA A 1 115 ? 4.988 1.558 -10.859 1.00 86.94 115 ALA A N 1
ATOM 920 C CA . ALA A 1 115 ? 6.267 2.218 -11.103 1.00 86.94 115 ALA A CA 1
ATOM 921 C C . ALA A 1 115 ? 7.342 1.230 -11.586 1.00 86.94 115 ALA A C 1
ATOM 923 O O . ALA A 1 115 ? 8.026 1.511 -12.567 1.00 86.94 115 ALA A O 1
ATOM 924 N N . LEU A 1 116 ? 7.441 0.054 -10.955 1.00 88.00 116 LEU A N 1
ATOM 925 C CA . LEU A 1 116 ? 8.372 -1.004 -11.363 1.00 88.00 116 LEU A CA 1
ATOM 926 C C . LEU A 1 116 ? 8.053 -1.536 -12.762 1.00 88.00 116 LEU A C 1
ATOM 928 O O . LEU A 1 116 ? 8.946 -1.657 -13.589 1.00 88.00 116 LEU A O 1
ATOM 932 N N . ASN A 1 117 ? 6.777 -1.783 -13.069 1.00 88.31 117 ASN A N 1
ATOM 933 C CA . ASN A 1 117 ? 6.383 -2.236 -14.405 1.00 88.31 117 ASN A CA 1
ATOM 934 C C . ASN A 1 117 ? 6.682 -1.172 -15.482 1.00 88.31 117 ASN A C 1
ATOM 936 O O . ASN A 1 117 ? 7.161 -1.481 -16.572 1.00 88.31 117 ASN A O 1
ATOM 940 N N . MET A 1 118 ? 6.464 0.106 -15.165 1.00 89.19 118 MET A N 1
ATOM 941 C CA . MET A 1 118 ? 6.813 1.201 -16.068 1.00 89.19 118 MET A CA 1
ATOM 942 C C . MET A 1 118 ? 8.329 1.296 -16.297 1.00 89.19 118 MET A C 1
ATOM 944 O O . MET A 1 118 ? 8.749 1.468 -17.441 1.00 89.19 118 MET A O 1
ATOM 948 N N . ALA A 1 119 ? 9.142 1.147 -15.247 1.00 89.50 119 ALA A N 1
ATOM 949 C CA . ALA A 1 119 ? 10.599 1.108 -15.360 1.00 89.50 119 ALA A CA 1
ATOM 950 C C . ALA A 1 119 ? 11.063 -0.061 -16.243 1.00 89.50 119 ALA A C 1
ATOM 952 O O . ALA A 1 119 ? 11.834 0.162 -17.177 1.00 89.50 119 ALA A O 1
ATOM 953 N N . HIS A 1 120 ? 10.490 -1.249 -16.043 1.00 89.44 120 HIS A N 1
ATOM 954 C CA . HIS A 1 120 ? 10.757 -2.436 -16.855 1.00 89.44 120 HIS A CA 1
ATOM 955 C C . HIS A 1 120 ? 10.467 -2.210 -18.335 1.00 89.44 120 HIS A C 1
ATOM 957 O O . HIS A 1 120 ? 11.287 -2.525 -19.201 1.00 89.44 120 HIS A O 1
ATOM 963 N N . GLY A 1 121 ? 9.320 -1.600 -18.642 1.00 89.75 121 GLY A N 1
ATOM 964 C CA . GLY A 1 121 ? 8.949 -1.265 -20.013 1.00 89.75 121 GLY A CA 1
ATOM 965 C C . GLY A 1 121 ? 9.898 -0.257 -20.670 1.00 89.75 121 GLY A C 1
ATOM 966 O O . GLY A 1 121 ? 10.150 -0.351 -21.873 1.00 89.75 121 GLY A O 1
ATOM 967 N N . LEU A 1 122 ? 10.440 0.697 -19.908 1.00 90.19 122 LEU A N 1
ATOM 968 C CA . LEU A 1 122 ? 11.408 1.677 -20.411 1.00 90.19 122 LEU A CA 1
ATOM 969 C C . LEU A 1 122 ? 12.796 1.054 -20.611 1.00 90.19 122 LEU A C 1
ATOM 971 O O . LEU A 1 122 ? 13.380 1.222 -21.681 1.00 90.19 122 LEU A O 1
ATOM 975 N N . LEU A 1 123 ? 13.293 0.290 -19.636 1.00 87.44 123 LEU A N 1
ATOM 976 C CA . LEU A 1 123 ? 14.582 -0.406 -19.717 1.00 87.44 123 LEU A CA 1
ATOM 977 C C . LEU A 1 123 ? 14.601 -1.426 -20.856 1.00 87.44 123 LEU A C 1
ATOM 979 O O . LEU A 1 123 ? 15.537 -1.439 -21.655 1.00 87.44 123 LEU A O 1
ATOM 983 N N . SER A 1 124 ? 13.528 -2.204 -21.006 1.00 88.06 124 SER A N 1
ATOM 984 C CA . SER A 1 124 ? 13.397 -3.175 -22.097 1.00 88.06 124 SER A CA 1
ATOM 985 C C . SER A 1 124 ? 13.486 -2.510 -23.469 1.00 88.06 124 SER A C 1
ATOM 987 O O . SER A 1 124 ? 14.119 -3.054 -24.367 1.00 88.06 124 SER A O 1
ATOM 989 N N . LYS A 1 125 ? 12.908 -1.310 -23.636 1.00 86.81 125 LYS A N 1
ATOM 990 C CA . LYS A 1 125 ? 12.999 -0.544 -24.890 1.00 86.81 125 LYS A CA 1
ATOM 991 C C . LYS A 1 125 ? 14.397 0.009 -25.155 1.00 86.81 125 LYS A C 1
ATOM 993 O O . LYS A 1 125 ? 14.799 0.057 -26.312 1.00 86.81 125 LYS A O 1
ATOM 998 N N . LEU A 1 126 ? 15.121 0.421 -24.115 1.00 84.44 126 LEU A N 1
ATOM 999 C CA . LEU A 1 126 ? 16.484 0.950 -24.240 1.00 84.44 126 LEU A CA 1
ATOM 1000 C C . LEU A 1 126 ? 17.500 -0.127 -24.639 1.00 84.44 126 LEU A C 1
ATOM 1002 O O . LEU A 1 126 ? 18.497 0.187 -25.280 1.00 84.44 126 LEU A O 1
ATOM 1006 N N . ILE A 1 127 ? 17.248 -1.383 -24.265 1.00 83.69 127 ILE A N 1
ATOM 1007 C CA . ILE A 1 127 ? 18.173 -2.500 -24.496 1.00 83.69 127 ILE A CA 1
ATOM 1008 C C . ILE A 1 127 ? 17.957 -3.145 -25.881 1.00 83.69 127 ILE A C 1
ATOM 1010 O O . ILE A 1 127 ? 18.811 -3.905 -26.333 1.00 83.69 127 ILE A O 1
ATOM 1014 N N . LEU A 1 128 ? 16.867 -2.817 -26.596 1.00 81.19 128 LEU A N 1
ATOM 1015 C CA . LEU A 1 128 ? 16.556 -3.385 -27.915 1.00 81.19 128 LEU A CA 1
ATOM 1016 C C . LEU A 1 128 ? 17.709 -3.196 -28.923 1.00 81.19 128 LEU A C 1
ATOM 1018 O O . LEU A 1 128 ? 18.227 -2.087 -29.076 1.00 81.19 128 LEU A O 1
ATOM 1022 N N . PRO A 1 129 ? 18.098 -4.253 -29.663 1.00 78.56 129 PRO A N 1
ATOM 1023 C CA . PRO A 1 129 ? 19.227 -4.178 -30.573 1.00 78.56 129 PRO A CA 1
ATOM 1024 C C . PRO A 1 129 ? 18.847 -3.380 -31.827 1.00 78.56 129 PRO A C 1
ATOM 1026 O O . PRO A 1 129 ? 17.998 -3.796 -32.609 1.00 78.56 129 PRO A O 1
ATOM 1029 N N . ALA A 1 130 ? 19.518 -2.249 -32.052 1.00 73.69 130 ALA A N 1
ATOM 1030 C CA . ALA A 1 130 ? 19.386 -1.457 -33.282 1.00 73.69 130 ALA A CA 1
ATOM 1031 C C . ALA A 1 130 ? 20.268 -1.976 -34.441 1.00 73.69 130 ALA A C 1
ATOM 1033 O O . ALA A 1 130 ? 20.152 -1.514 -35.572 1.00 73.69 130 ALA A O 1
ATOM 1034 N N . SER A 1 131 ? 21.176 -2.919 -34.167 1.00 78.25 131 SER A N 1
ATOM 1035 C CA . SER A 1 131 ? 22.166 -3.451 -35.111 1.00 78.25 131 SER A CA 1
ATOM 1036 C C . SER A 1 131 ? 22.500 -4.914 -34.776 1.00 78.25 131 SER A C 1
ATOM 1038 O O . SER A 1 131 ? 22.454 -5.271 -33.595 1.00 78.25 131 SER A O 1
ATOM 1040 N N . PRO A 1 132 ? 22.907 -5.753 -35.755 1.00 71.69 132 PRO A N 1
ATOM 1041 C CA . PRO A 1 132 ? 23.368 -7.127 -35.514 1.00 71.69 132 PRO A CA 1
ATOM 1042 C C . PRO A 1 132 ? 24.522 -7.222 -34.504 1.00 71.69 132 PRO A C 1
ATOM 1044 O O . PRO A 1 132 ? 24.589 -8.167 -33.724 1.00 71.69 132 PRO A O 1
ATOM 1047 N N . VAL A 1 133 ? 25.399 -6.211 -34.459 1.00 72.88 133 VAL A N 1
ATOM 1048 C CA . VAL A 1 133 ? 26.510 -6.130 -33.489 1.00 72.88 133 VAL A CA 1
ATOM 1049 C C . VAL A 1 133 ? 25.995 -5.821 -32.074 1.00 72.88 133 VAL A C 1
ATOM 1051 O O . VAL A 1 133 ? 26.578 -6.249 -31.081 1.00 72.88 133 VAL A O 1
ATOM 1054 N N . GLY A 1 134 ? 24.849 -5.144 -31.969 1.00 81.62 134 GLY A N 1
ATOM 1055 C CA . GLY A 1 134 ? 24.173 -4.850 -30.704 1.00 81.62 134 GLY A CA 1
ATOM 1056 C C . GLY A 1 134 ? 23.475 -6.056 -30.071 1.00 81.62 134 GLY A C 1
ATOM 1057 O O . GLY A 1 134 ? 23.018 -5.956 -28.935 1.00 81.62 134 GLY A O 1
ATOM 1058 N N . PHE A 1 135 ? 23.412 -7.205 -30.753 1.00 83.56 135 PHE A N 1
ATOM 1059 C CA . PHE A 1 135 ? 22.763 -8.405 -30.221 1.00 83.56 135 PHE A CA 1
ATOM 1060 C C . PHE A 1 135 ? 23.461 -8.940 -28.963 1.00 83.56 135 PHE A C 1
ATOM 1062 O O . PHE A 1 135 ? 22.802 -9.348 -28.012 1.00 83.56 135 PHE A O 1
ATOM 1069 N N . ILE A 1 136 ? 24.794 -8.863 -28.907 1.00 82.81 136 ILE A N 1
ATOM 1070 C CA . ILE A 1 136 ? 25.564 -9.276 -27.723 1.00 82.81 136 ILE A CA 1
ATOM 1071 C C . ILE A 1 136 ? 25.237 -8.373 -26.526 1.00 82.81 136 ILE A C 1
ATOM 1073 O O . ILE A 1 136 ? 25.015 -8.865 -25.420 1.00 82.81 136 ILE A O 1
ATOM 1077 N N . ALA A 1 137 ? 25.141 -7.060 -26.753 1.00 82.19 137 ALA A N 1
ATOM 1078 C CA . ALA A 1 137 ? 24.750 -6.100 -25.723 1.00 82.19 137 ALA A CA 1
ATOM 1079 C C . ALA A 1 137 ? 23.295 -6.306 -25.265 1.00 82.19 137 ALA A C 1
ATOM 1081 O O . ALA A 1 137 ? 23.014 -6.205 -24.074 1.00 82.19 137 ALA A O 1
ATOM 1082 N N . PHE A 1 138 ? 22.392 -6.670 -26.180 1.00 86.44 138 PHE A N 1
ATOM 1083 C CA . PHE A 1 138 ? 21.009 -7.026 -25.856 1.00 86.44 138 PHE A CA 1
ATOM 1084 C C . PHE A 1 138 ? 20.927 -8.270 -24.962 1.00 86.44 138 PHE A C 1
ATOM 1086 O O . PHE A 1 138 ? 20.227 -8.253 -23.947 1.00 86.44 138 PHE A O 1
ATOM 1093 N N . VAL A 1 139 ? 21.665 -9.334 -25.298 1.00 87.50 139 VAL A N 1
ATOM 1094 C CA . VAL A 1 139 ? 21.690 -10.576 -24.508 1.00 87.50 139 VAL A CA 1
ATOM 1095 C C . VAL A 1 139 ? 22.267 -10.321 -23.116 1.00 87.50 139 VAL A C 1
ATOM 1097 O O . VAL A 1 139 ? 21.658 -10.714 -22.123 1.00 87.50 139 VAL A O 1
ATOM 1100 N N . LEU A 1 140 ? 23.397 -9.612 -23.021 1.00 86.75 140 LEU A N 1
ATOM 1101 C CA . LEU A 1 140 ? 24.021 -9.290 -21.733 1.00 86.75 140 LEU A CA 1
ATOM 1102 C C . LEU A 1 140 ? 23.160 -8.345 -20.885 1.00 86.75 140 LEU A C 1
ATOM 1104 O O . LEU A 1 140 ? 22.997 -8.579 -19.687 1.00 86.75 140 LEU A O 1
ATOM 1108 N N . GLY A 1 141 ? 22.572 -7.311 -21.493 1.00 87.75 141 GLY A N 1
ATOM 1109 C CA . GLY A 1 141 ? 21.685 -6.370 -20.809 1.00 87.75 141 GLY A CA 1
ATOM 1110 C C . GLY A 1 141 ? 20.417 -7.046 -20.292 1.00 87.75 141 GLY A C 1
ATOM 1111 O O . GLY A 1 141 ? 20.023 -6.834 -19.148 1.00 87.75 141 GLY A O 1
ATOM 1112 N N . THR A 1 142 ? 19.819 -7.932 -21.086 1.00 89.06 142 THR A N 1
ATOM 1113 C CA . THR A 1 142 ? 18.627 -8.678 -20.663 1.00 89.06 142 THR A CA 1
ATOM 1114 C C . THR A 1 142 ? 18.953 -9.673 -19.549 1.00 89.06 142 THR A C 1
ATOM 1116 O O . THR A 1 142 ? 18.204 -9.764 -18.581 1.00 89.06 142 THR A O 1
ATOM 1119 N N . LEU A 1 143 ? 20.075 -10.394 -19.636 1.00 89.69 143 LEU A N 1
ATOM 1120 C CA . LEU A 1 143 ? 20.452 -11.392 -18.630 1.00 89.69 143 LEU A CA 1
ATOM 1121 C C . LEU A 1 143 ? 20.845 -10.750 -17.289 1.00 89.69 143 LEU A C 1
ATOM 1123 O O . LEU A 1 143 ? 20.388 -11.186 -16.237 1.00 89.69 143 LEU A O 1
ATOM 1127 N N . PHE A 1 144 ? 21.701 -9.725 -17.314 1.00 88.88 144 PHE A N 1
ATOM 1128 C CA . PHE A 1 144 ? 22.280 -9.162 -16.093 1.00 88.88 144 PHE A CA 1
ATOM 1129 C C . PHE A 1 144 ? 21.441 -8.023 -15.504 1.00 88.88 144 PHE A C 1
ATOM 1131 O O . PHE A 1 144 ? 21.180 -8.004 -14.301 1.00 88.88 144 PHE A O 1
ATOM 1138 N N . LEU A 1 145 ? 20.996 -7.078 -16.338 1.00 88.62 145 LEU A N 1
ATOM 1139 C CA . LEU A 1 145 ? 20.291 -5.883 -15.869 1.00 88.62 145 LEU A CA 1
ATOM 1140 C C . LEU A 1 145 ? 18.819 -6.195 -15.592 1.00 88.62 145 LEU A C 1
ATOM 1142 O O . LEU A 1 145 ? 18.351 -5.941 -14.487 1.00 88.62 145 LEU A O 1
ATOM 1146 N N . ILE A 1 146 ? 18.112 -6.785 -16.560 1.00 90.12 146 ILE A N 1
ATOM 1147 C CA . ILE A 1 146 ? 16.692 -7.121 -16.395 1.00 90.12 146 ILE A CA 1
ATOM 1148 C C . ILE A 1 146 ? 16.552 -8.339 -15.463 1.00 90.12 146 ILE A C 1
ATOM 1150 O O . ILE A 1 146 ? 16.122 -8.202 -14.320 1.00 90.12 146 ILE A O 1
ATOM 1154 N N . LEU A 1 147 ? 17.000 -9.520 -15.906 1.00 90.00 147 LEU A N 1
ATOM 1155 C CA . LEU A 1 147 ? 16.816 -10.780 -15.169 1.00 90.00 147 LEU A CA 1
ATOM 1156 C C . LEU A 1 147 ? 17.528 -10.832 -13.815 1.00 90.00 147 LEU A C 1
ATOM 1158 O O . LEU A 1 147 ? 17.013 -11.439 -12.878 1.00 90.00 147 LEU A O 1
ATOM 1162 N N . GLY A 1 148 ? 18.708 -10.226 -13.710 1.00 90.75 148 GLY A N 1
ATOM 1163 C CA . GLY A 1 148 ? 19.454 -10.169 -12.459 1.00 90.75 148 GLY A CA 1
ATOM 1164 C C . GLY A 1 148 ? 18.943 -9.059 -11.547 1.00 90.75 148 GLY A C 1
ATOM 1165 O O . GLY A 1 148 ? 18.323 -9.313 -10.515 1.00 90.75 148 GLY A O 1
ATOM 1166 N N . LEU A 1 149 ? 19.239 -7.815 -11.918 1.00 91.00 149 LEU A N 1
ATOM 1167 C CA . LEU A 1 149 ? 19.089 -6.670 -11.023 1.00 91.00 149 LEU A CA 1
ATOM 1168 C C . LEU A 1 149 ? 17.630 -6.222 -10.871 1.00 91.00 149 LEU A C 1
ATOM 1170 O O . LEU A 1 149 ? 17.163 -6.021 -9.750 1.00 91.00 149 LEU A O 1
ATOM 1174 N N . GLU A 1 150 ? 16.889 -6.089 -11.968 1.00 90.56 150 GLU A N 1
ATOM 1175 C CA . GLU A 1 150 ? 15.513 -5.592 -11.928 1.00 90.56 150 GLU A CA 1
ATOM 1176 C C . GLU A 1 150 ? 14.549 -6.589 -11.272 1.00 90.56 150 GLU A C 1
ATOM 1178 O O . GLU A 1 150 ? 13.783 -6.207 -10.382 1.00 90.56 150 GLU A O 1
ATOM 1183 N N . GLN A 1 151 ? 14.619 -7.872 -11.640 1.00 89.69 151 GLN A N 1
ATOM 1184 C CA . GLN A 1 151 ? 13.821 -8.920 -10.993 1.00 89.69 151 GLN A CA 1
ATOM 1185 C C . GLN A 1 151 ? 14.097 -8.999 -9.483 1.00 89.69 151 GLN A C 1
ATOM 1187 O O . GLN A 1 151 ? 13.161 -9.139 -8.690 1.00 89.69 151 GLN A O 1
ATOM 1192 N N . PHE A 1 152 ? 15.360 -8.873 -9.067 1.00 92.19 152 PHE A N 1
ATOM 1193 C CA . PHE A 1 152 ? 15.726 -8.886 -7.652 1.00 92.19 152 PHE A CA 1
ATOM 1194 C C . PHE A 1 152 ? 15.158 -7.675 -6.894 1.00 92.19 152 PHE A C 1
ATOM 1196 O O . PHE A 1 152 ? 14.603 -7.829 -5.804 1.00 92.19 152 PHE A O 1
ATOM 1203 N N . LEU A 1 153 ? 15.204 -6.475 -7.485 1.00 91.00 153 LEU A N 1
ATOM 1204 C CA . LEU A 1 153 ? 14.574 -5.283 -6.904 1.00 91.00 153 LEU A CA 1
ATOM 1205 C C . LEU A 1 153 ? 13.054 -5.438 -6.797 1.00 91.00 153 LEU A C 1
ATOM 1207 O O . LEU A 1 153 ? 12.470 -5.133 -5.752 1.00 91.00 153 LEU A O 1
ATOM 1211 N N . ALA A 1 154 ? 12.406 -5.951 -7.845 1.00 88.94 154 ALA A N 1
ATOM 1212 C CA . ALA A 1 154 ? 10.972 -6.220 -7.836 1.00 88.94 154 ALA A CA 1
ATOM 1213 C C . ALA A 1 154 ? 10.592 -7.237 -6.743 1.00 88.94 154 ALA A C 1
ATOM 1215 O O . ALA A 1 154 ? 9.586 -7.055 -6.046 1.00 88.94 154 ALA A O 1
ATOM 1216 N N . PHE A 1 155 ? 11.426 -8.257 -6.522 1.00 89.88 155 PHE A N 1
ATOM 1217 C CA . PHE A 1 155 ? 11.254 -9.215 -5.432 1.00 89.88 155 PHE A CA 1
ATOM 1218 C C . PHE A 1 155 ? 11.346 -8.548 -4.050 1.00 89.88 155 PHE A C 1
ATOM 1220 O O . PHE A 1 155 ? 10.430 -8.700 -3.241 1.00 89.88 155 PHE A O 1
ATOM 1227 N N . LEU A 1 156 ? 12.381 -7.744 -3.783 1.00 91.81 156 LEU A N 1
ATOM 1228 C CA . LEU A 1 156 ? 12.536 -7.055 -2.492 1.00 91.81 156 LEU A CA 1
ATOM 1229 C C . LEU A 1 156 ? 11.395 -6.074 -2.203 1.00 91.81 156 LEU A C 1
ATOM 1231 O O . LEU A 1 156 ? 10.900 -5.989 -1.077 1.00 91.81 156 LEU A O 1
ATOM 1235 N N . HIS A 1 157 ? 10.933 -5.348 -3.220 1.00 88.62 157 HIS A N 1
ATOM 1236 C CA . HIS A 1 157 ? 9.777 -4.469 -3.082 1.00 88.62 157 HIS A CA 1
ATOM 1237 C C . HIS A 1 157 ? 8.498 -5.240 -2.752 1.00 88.62 157 HIS A C 1
ATOM 1239 O O . HIS A 1 157 ? 7.711 -4.774 -1.924 1.00 88.62 157 HIS A O 1
ATOM 1245 N N . THR A 1 158 ? 8.326 -6.423 -3.343 1.00 86.31 158 THR A N 1
ATOM 1246 C CA . THR A 1 158 ? 7.229 -7.340 -3.019 1.00 86.31 158 THR A CA 1
ATOM 1247 C C . THR A 1 158 ? 7.336 -7.830 -1.578 1.00 86.31 158 THR A C 1
ATOM 1249 O O . THR A 1 158 ? 6.354 -7.760 -0.841 1.00 86.31 158 THR A O 1
ATOM 1252 N N . LEU A 1 159 ? 8.526 -8.240 -1.131 1.00 88.31 159 LEU A N 1
ATOM 1253 C CA . LEU A 1 159 ? 8.764 -8.671 0.249 1.00 88.31 159 LEU A CA 1
ATOM 1254 C C . LEU A 1 159 ? 8.438 -7.557 1.255 1.00 88.31 159 LEU A C 1
ATOM 1256 O O . LEU A 1 159 ? 7.805 -7.811 2.275 1.00 88.31 159 LEU A O 1
ATOM 1260 N N . ARG A 1 160 ? 8.796 -6.305 0.944 1.00 88.06 160 ARG A N 1
ATOM 1261 C CA . ARG A 1 160 ? 8.464 -5.143 1.782 1.00 88.06 160 ARG A CA 1
ATOM 1262 C C . ARG A 1 160 ? 6.956 -4.929 1.910 1.00 88.06 160 ARG A C 1
ATOM 1264 O O . ARG A 1 160 ? 6.496 -4.622 3.003 1.00 88.06 160 ARG A O 1
ATOM 1271 N N . LEU A 1 161 ? 6.208 -5.053 0.808 1.00 84.12 161 LEU A N 1
ATOM 1272 C CA . LEU A 1 161 ? 4.740 -4.952 0.816 1.00 84.12 161 LEU A CA 1
ATOM 1273 C C . LEU A 1 161 ? 4.146 -6.018 1.752 1.00 84.12 161 LEU A C 1
ATOM 1275 O O . LEU A 1 161 ? 3.383 -5.678 2.650 1.00 84.12 161 LEU A O 1
ATOM 1279 N N . HIS A 1 162 ? 4.587 -7.274 1.634 1.00 83.19 162 HIS A N 1
ATOM 1280 C CA . HIS A 1 162 ? 4.156 -8.347 2.539 1.00 83.19 162 HIS A CA 1
ATOM 1281 C C . HIS A 1 162 ? 4.527 -8.035 3.993 1.00 83.19 162 HIS A C 1
ATOM 1283 O O . HIS A 1 162 ? 3.704 -8.169 4.897 1.00 83.19 162 HIS A O 1
ATOM 1289 N N . TRP A 1 163 ? 5.751 -7.564 4.231 1.00 81.31 163 TRP A N 1
ATOM 1290 C CA . TRP A 1 163 ? 6.208 -7.333 5.592 1.00 81.31 163 TRP A CA 1
ATOM 1291 C C . TRP A 1 163 ? 5.510 -6.178 6.292 1.00 81.31 163 TRP A C 1
ATOM 1293 O O . TRP A 1 163 ? 5.017 -6.312 7.407 1.00 81.31 163 TRP A O 1
ATOM 1303 N N . VAL A 1 164 ? 5.456 -5.027 5.637 1.00 79.88 164 VAL A N 1
ATOM 1304 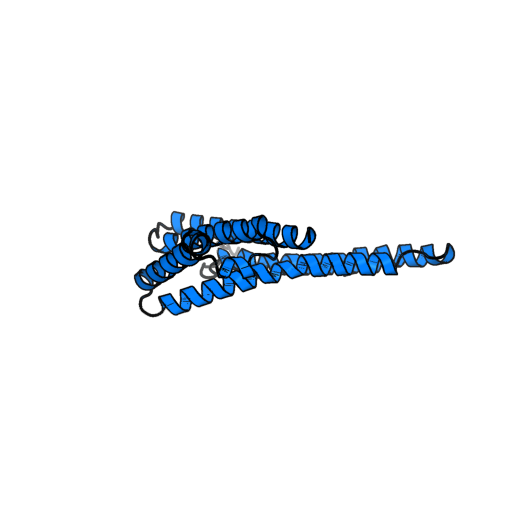C CA . VAL A 1 164 ? 4.959 -3.801 6.261 1.00 79.88 164 VAL A CA 1
ATOM 1305 C C . VAL A 1 164 ? 3.436 -3.746 6.253 1.00 79.88 164 VAL A C 1
ATOM 1307 O O . VAL A 1 164 ? 2.847 -3.147 7.148 1.00 79.88 164 VAL A O 1
ATOM 1310 N N . GLU A 1 165 ? 2.781 -4.336 5.256 1.00 79.69 165 GLU A N 1
ATOM 1311 C CA . GLU A 1 165 ? 1.355 -4.088 5.004 1.00 79.69 165 GLU A CA 1
ATOM 1312 C C . GLU A 1 165 ? 0.481 -5.310 5.257 1.00 79.69 165 GLU A C 1
ATOM 1314 O O . GLU A 1 165 ? -0.701 -5.148 5.558 1.00 79.69 165 GLU A O 1
ATOM 1319 N N . TRP A 1 166 ? 1.039 -6.519 5.152 1.00 77.75 166 TRP A N 1
ATOM 1320 C CA . TRP A 1 166 ? 0.304 -7.755 5.407 1.00 77.75 166 TRP A CA 1
ATOM 1321 C C . TRP A 1 166 ? 0.568 -8.293 6.809 1.00 77.75 166 TRP A C 1
ATOM 1323 O O . TRP A 1 166 ? -0.390 -8.451 7.561 1.00 77.75 166 TRP A O 1
ATOM 1333 N N . PHE A 1 167 ? 1.834 -8.486 7.208 1.00 73.50 167 PHE A N 1
ATOM 1334 C CA . PHE A 1 167 ? 2.159 -8.981 8.559 1.00 73.50 167 PHE A CA 1
ATOM 1335 C C . PHE A 1 167 ? 1.650 -8.048 9.664 1.00 73.50 167 PHE A C 1
ATOM 1337 O O . PHE A 1 167 ? 1.107 -8.525 10.659 1.00 73.50 167 PHE A O 1
ATOM 1344 N N . SER A 1 168 ? 1.724 -6.729 9.466 1.00 71.12 168 SER A N 1
ATOM 1345 C CA . SER A 1 168 ? 1.240 -5.737 10.442 1.00 71.12 168 SER A CA 1
ATOM 1346 C C . SER A 1 168 ? -0.259 -5.821 10.738 1.00 71.12 168 SER A C 1
ATOM 1348 O O . SER A 1 168 ? -0.711 -5.290 11.748 1.00 71.12 168 SER A O 1
ATOM 1350 N N . LYS A 1 169 ? -1.047 -6.486 9.883 1.00 72.06 169 LYS A N 1
ATOM 1351 C CA . LYS A 1 169 ? -2.498 -6.586 10.068 1.00 72.06 169 LYS A CA 1
ATOM 1352 C C . LYS A 1 169 ? -2.917 -7.675 11.035 1.00 72.06 169 LYS A C 1
ATOM 1354 O O . LYS A 1 169 ? -3.995 -7.538 11.596 1.00 72.06 169 LYS A O 1
ATOM 1359 N N . PHE A 1 170 ? -2.135 -8.735 11.210 1.00 69.25 170 PHE A N 1
ATOM 1360 C CA . PHE A 1 170 ? -2.544 -9.899 12.006 1.00 69.25 170 PHE A CA 1
ATOM 1361 C C . PHE A 1 170 ? -1.534 -10.316 13.069 1.00 69.25 170 PHE A C 1
ATOM 1363 O O . PHE A 1 170 ? -1.899 -11.053 13.981 1.00 69.25 170 PHE A O 1
ATOM 1370 N N . TYR A 1 171 ? -0.275 -9.904 12.933 1.00 67.44 171 TYR A N 1
ATOM 1371 C CA . TYR A 1 171 ? 0.783 -10.320 13.834 1.00 67.44 171 TYR A CA 1
ATOM 1372 C C . TYR A 1 171 ? 0.894 -9.347 15.006 1.00 67.44 171 TYR A C 1
ATOM 1374 O O . TYR A 1 171 ? 1.198 -8.168 14.821 1.00 67.44 171 TYR A O 1
ATOM 1382 N N . THR A 1 172 ? 0.675 -9.846 16.219 1.00 62.97 172 THR A N 1
ATOM 1383 C CA . THR A 1 172 ? 0.946 -9.118 17.461 1.00 62.97 172 THR A CA 1
ATOM 1384 C C . THR A 1 172 ? 2.203 -9.727 18.074 1.00 62.97 172 THR A C 1
ATOM 1386 O O . THR A 1 172 ? 2.250 -10.924 18.329 1.00 62.97 172 THR A O 1
ATOM 1389 N N . GLY A 1 173 ? 3.264 -8.936 18.248 1.00 62.66 173 GLY A N 1
ATOM 1390 C CA . GLY A 1 173 ? 4.595 -9.428 18.640 1.00 62.66 173 GLY A CA 1
ATOM 1391 C C . GLY A 1 173 ? 4.743 -9.837 20.110 1.00 62.66 173 GLY A C 1
ATOM 1392 O O . GLY A 1 173 ? 5.837 -9.712 20.651 1.00 62.66 173 GLY A O 1
ATOM 1393 N N . THR A 1 174 ? 3.665 -10.260 20.769 1.00 59.56 174 THR A N 1
ATOM 1394 C CA . THR A 1 174 ? 3.575 -10.398 22.232 1.00 59.56 174 THR A CA 1
ATOM 1395 C C . THR A 1 174 ? 3.497 -11.843 22.723 1.00 59.56 174 THR A C 1
ATOM 1397 O O . THR A 1 174 ? 3.013 -12.083 23.825 1.00 59.56 174 THR A O 1
ATOM 1400 N N . ASP A 1 175 ? 4.004 -12.804 21.951 1.00 60.16 175 ASP A N 1
ATOM 1401 C CA . ASP A 1 175 ? 4.042 -14.208 22.367 1.00 60.16 175 ASP A CA 1
ATOM 1402 C C . ASP A 1 175 ? 5.422 -14.643 22.871 1.00 60.16 175 ASP A C 1
ATOM 1404 O O . ASP A 1 175 ? 6.473 -14.171 22.4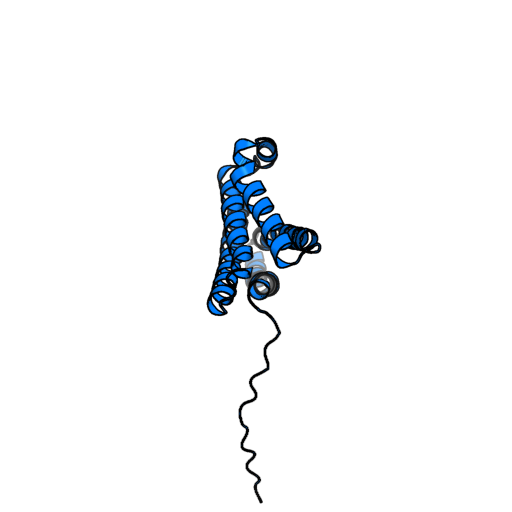31 1.00 60.16 175 ASP A O 1
ATOM 1408 N N . VAL A 1 176 ? 5.410 -15.567 23.833 1.00 68.38 176 VAL A N 1
ATOM 1409 C CA . VAL A 1 176 ? 6.621 -16.152 24.411 1.00 68.38 176 VAL A CA 1
ATOM 1410 C C . VAL A 1 176 ? 7.220 -17.135 23.408 1.00 68.38 176 VAL A C 1
ATOM 1412 O O . VAL A 1 176 ? 6.564 -18.095 23.006 1.00 68.38 176 VAL A O 1
ATOM 1415 N N . GLU A 1 177 ? 8.482 -16.921 23.030 1.00 70.31 177 GLU A N 1
ATOM 1416 C CA . GLU A 1 177 ? 9.219 -17.848 22.169 1.00 70.31 177 GLU A CA 1
ATOM 1417 C C . GLU A 1 177 ? 9.222 -19.256 22.786 1.00 70.31 177 GLU A C 1
ATOM 1419 O O . GLU A 1 177 ? 9.619 -19.453 23.940 1.00 70.31 177 GLU A O 1
ATOM 1424 N N . TYR A 1 178 ? 8.760 -20.246 22.017 1.00 73.38 178 TYR A N 1
ATOM 1425 C CA . TYR A 1 178 ? 8.716 -21.633 22.462 1.00 73.38 178 TYR A CA 1
ATOM 1426 C C . TYR A 1 178 ? 10.138 -22.145 22.707 1.00 73.38 178 TYR A C 1
ATOM 1428 O O . TYR A 1 178 ? 10.910 -22.352 21.772 1.00 73.38 178 TYR A O 1
ATOM 1436 N N . LYS A 1 179 ? 10.482 -22.381 23.974 1.00 72.00 179 LYS A N 1
ATOM 1437 C CA . LYS A 1 179 ? 11.737 -23.032 24.359 1.00 72.00 179 LYS A CA 1
ATOM 1438 C C . LYS A 1 179 ? 11.490 -24.537 24.505 1.00 72.00 179 LYS A C 1
ATOM 1440 O O . LYS A 1 179 ? 10.887 -24.937 25.504 1.00 72.00 179 LYS A O 1
ATOM 1445 N N . PRO A 1 180 ? 11.924 -25.383 23.548 1.00 79.75 180 PRO A N 1
ATOM 1446 C CA . PRO A 1 180 ? 11.807 -26.826 23.703 1.00 79.75 180 PRO A CA 1
ATOM 1447 C C . PRO A 1 180 ? 12.649 -27.305 24.888 1.00 79.75 180 PRO A C 1
ATOM 1449 O O . PRO A 1 180 ? 13.712 -26.757 25.189 1.00 79.75 180 PRO A O 1
ATOM 1452 N N . PHE A 1 181 ? 12.183 -28.362 25.550 1.00 76.56 181 PHE A N 1
ATOM 1453 C CA . PHE A 1 181 ? 12.920 -29.008 26.629 1.00 76.56 181 PHE A CA 1
ATOM 1454 C C . PHE A 1 181 ? 14.212 -29.633 26.079 1.00 76.56 181 PHE A C 1
ATOM 1456 O O . PHE A 1 181 ? 14.171 -30.611 25.333 1.00 76.56 181 PHE A O 1
ATOM 1463 N N . SER A 1 182 ? 15.362 -29.054 26.432 1.00 73.38 182 SER A N 1
ATOM 1464 C CA . SER A 1 182 ? 16.679 -29.589 26.082 1.00 73.38 182 SER A CA 1
ATOM 1465 C C . SER A 1 182 ? 17.170 -30.513 27.196 1.00 73.38 182 SER A C 1
ATOM 1467 O O . SER A 1 182 ? 17.528 -30.056 28.283 1.00 73.38 182 SER A O 1
ATOM 1469 N N . LEU A 1 183 ? 17.190 -31.823 26.933 1.00 74.19 183 LEU A N 1
ATOM 1470 C CA . LEU A 1 183 ? 17.903 -32.788 27.769 1.00 74.19 183 LEU A CA 1
ATOM 1471 C C . LEU A 1 183 ? 19.398 -32.652 27.484 1.00 74.19 183 LEU A C 1
ATOM 1473 O O . LEU A 1 183 ? 19.938 -33.289 26.580 1.00 74.19 183 LEU A O 1
ATOM 1477 N N . GLY A 1 184 ? 20.070 -31.803 28.259 1.00 65.75 184 GLY A N 1
ATOM 1478 C CA . GLY A 1 184 ? 21.525 -31.786 28.318 1.00 65.75 184 GLY A CA 1
ATOM 1479 C C . GLY A 1 184 ? 22.017 -33.137 28.827 1.00 65.75 184 GLY A C 1
ATOM 1480 O O . GLY A 1 184 ? 21.965 -33.412 30.023 1.00 65.75 184 GLY A O 1
ATOM 1481 N N . ILE A 1 185 ? 22.472 -33.999 27.919 1.00 60.47 185 ILE A N 1
ATOM 1482 C CA . ILE A 1 185 ? 23.181 -35.225 28.279 1.00 60.47 185 ILE A CA 1
ATOM 1483 C C . ILE A 1 185 ? 24.510 -34.782 28.898 1.00 60.47 185 ILE A C 1
ATOM 1485 O O . ILE A 1 185 ? 25.466 -34.475 28.188 1.00 60.47 185 ILE A O 1
ATOM 1489 N N . SER A 1 186 ? 24.556 -34.720 30.229 1.00 55.16 186 SER A N 1
ATOM 1490 C CA . SER A 1 186 ? 25.798 -34.613 30.991 1.00 55.16 186 SER A CA 1
ATOM 1491 C C . SER A 1 186 ? 26.584 -35.902 30.757 1.00 55.16 186 SER A C 1
ATOM 1493 O O . SER A 1 186 ? 26.320 -36.921 31.394 1.00 55.16 186 SER A O 1
ATOM 1495 N N . ARG A 1 187 ? 27.499 -35.890 29.781 1.00 53.72 187 ARG A N 1
ATOM 1496 C CA . ARG A 1 187 ? 28.516 -36.936 29.648 1.00 53.72 187 ARG A CA 1
ATOM 1497 C C . ARG A 1 187 ? 29.477 -36.768 30.824 1.00 53.72 187 ARG A C 1
ATOM 1499 O O . ARG A 1 187 ? 30.194 -35.771 30.874 1.00 53.72 187 ARG A O 1
ATOM 1506 N N . GLY A 1 188 ? 29.368 -37.688 31.783 1.00 53.28 188 GLY A N 1
ATOM 1507 C CA . GLY A 1 188 ? 30.332 -37.866 32.869 1.00 53.28 188 GLY A CA 1
ATOM 1508 C C . GLY A 1 188 ? 31.685 -38.353 32.376 1.00 53.28 188 GLY A C 1
ATOM 1509 O O . GLY A 1 188 ? 31.780 -38.754 31.192 1.00 53.28 188 GLY A O 1
#

Sequence (188 aa):
MMMIKYAILIGTFHISLGLIINLVNKLLNREYKEALSPLLWIWLYWSGSYLVFTYGWGVFKMILNLEIIIPFVFLPLGAMAVSNIVLHGTEGVAESMEQFLSSISHTVSYLRIVALNMAHGLLSKLILPASPVGFIAFVLGTLFLILGLEQFLAFLHTLRLHWVEWFSKFYTGTDVEYKPFSLGISRG

Radius of gyration: 23.43 Å; chains: 1; bounding box: 56×54×68 Å

Foldseek 3Di:
DVLLLVLLVVLLVLLLVLLVLQLVVCVVVVVPLVSLQSVLVNQLSVLVNVLCVVQPPCVVVCVPVCVSCCVRHVVSLVVQLVSQCVVPNPCSNVVSVVVVVLVVVLSVLSCVVVVLVVVLVVQLVVLDDPDPVSVVSSVCCCVPVVVNPSVVVVVVSVVCSCVPRRCVSHDDPPDDPDDDDDPPPPPD

Secondary structure (DSSP, 8-state):
-HHHHHHHHHHHHHHHHHHHHHHHHHHHTT-TTTTHHHHHHHHHHHHHHHHHHHHGGGHHHHTT-HHHHIIIIIHHHHHHHHHHHHHHGGGHHHHHHHHHHHHHHHHHHTHHHHHHHHHHHHHHHHHS-SSGGGHHHHHHIIIIIIIIIIHHHHHHHHHHHIIIIIIHHH--S-PPP-----------

pLDDT: mean 74.75, std 9.78, range [53.28, 92.19]